Protein AF-A0A7S3BW53-F1 (afdb_monomer)

pLDDT: mean 80.02, std 16.68, range [33.75, 97.25]

Radius of gyration: 26.41 Å; Cα contacts (8 Å, |Δi|>4): 224; chains: 1; bounding box: 63×54×63 Å

InterPro domains:
  IPR003094 Fructose-2,6-bisphosphatase [PR00991] (46-60)
  IPR003094 Fructose-2,6-bisphosphatase [PR00991] (74-88)
  IPR003094 Fructose-2,6-bisphosphatase [PR00991] (99-113)
  IPR003094 Fructose-2,6-bisphosphatase [PR00991] (156-177)
  IPR003094 Fructose-2,6-bisphosphatase [PR00991] (178-200)
  IPR003094 Fructose-2,6-bisphosphatase [PTHR10606] (5-225)
  IPR013079 6-phosphofructo-2-kinase [PF01591] (4-168)
  IPR027417 P-loop containing nucleoside triphosphate hydrolase [G3DSA:3.40.50.300] (1-173)
  IPR027417 P-loop containing nucleoside triphosphate hydrolase [SSF52540] (7-173)
  IPR029033 Histidine phosphatase superfamily [G3DSA:3.40.50.1240] (174-249)
  IPR029033 Histidine phosphatase superfamily [SSF53254] (177-248)

Structure (mmCIF, N/CA/C/O backbone):
data_AF-A0A7S3BW53-F1
#
_entry.id   AF-A0A7S3BW53-F1
#
loop_
_atom_site.group_PDB
_atom_site.id
_atom_site.type_symbol
_atom_site.label_atom_id
_atom_site.label_alt_id
_atom_site.label_comp_id
_atom_site.label_asym_id
_atom_site.label_entity_id
_atom_site.label_seq_id
_atom_site.pdbx_PDB_ins_code
_atom_site.Cartn_x
_atom_site.Cartn_y
_atom_site.Cartn_z
_atom_site.occupancy
_atom_site.B_iso_or_equiv
_atom_site.auth_seq_id
_atom_site.auth_comp_id
_atom_site.auth_asym_id
_atom_site.auth_atom_id
_atom_site.pdbx_PDB_model_num
ATOM 1 N N . MET A 1 1 ? -16.467 -12.948 2.145 1.00 51.25 1 MET A N 1
ATOM 2 C CA . MET A 1 1 ? -17.868 -12.466 2.125 1.00 51.25 1 MET A CA 1
ATOM 3 C C . MET A 1 1 ? -18.190 -11.857 0.756 1.00 51.25 1 MET A C 1
ATOM 5 O O . MET A 1 1 ? -18.546 -10.690 0.679 1.00 51.25 1 MET A O 1
ATOM 9 N N . ALA A 1 2 ? -18.025 -12.617 -0.332 1.00 45.09 2 ALA A N 1
ATOM 10 C CA . ALA A 1 2 ? -18.350 -12.114 -1.668 1.00 45.09 2 ALA A CA 1
ATOM 11 C C . ALA A 1 2 ? -19.875 -12.134 -1.873 1.00 45.09 2 ALA A C 1
ATOM 13 O O . ALA A 1 2 ? -20.521 -13.121 -1.518 1.00 45.09 2 ALA A O 1
ATOM 14 N N . GLY A 1 3 ? -20.438 -11.055 -2.426 1.00 53.78 3 GLY A N 1
ATOM 15 C CA . GLY A 1 3 ? -21.838 -11.004 -2.871 1.00 53.78 3 GLY A CA 1
ATOM 16 C C . GLY A 1 3 ? -22.909 -10.689 -1.815 1.00 53.78 3 GLY A C 1
ATOM 17 O O . GLY A 1 3 ? -24.083 -10.921 -2.082 1.00 53.78 3 GLY A O 1
ATOM 18 N N . THR A 1 4 ? -22.556 -10.172 -0.633 1.00 62.34 4 THR A N 1
ATOM 19 C CA . THR A 1 4 ? -23.540 -9.729 0.381 1.00 62.34 4 THR A CA 1
ATOM 20 C C . THR A 1 4 ? -24.004 -8.284 0.155 1.00 62.34 4 THR A C 1
ATOM 22 O O . THR A 1 4 ? -23.159 -7.406 -0.009 1.00 62.34 4 THR A O 1
ATOM 25 N N . ASP A 1 5 ? -25.315 -8.027 0.226 1.00 62.97 5 ASP A N 1
ATOM 26 C CA . ASP A 1 5 ? -25.920 -6.701 -0.009 1.00 62.97 5 ASP A CA 1
ATOM 27 C C . ASP A 1 5 ? -25.570 -5.645 1.063 1.00 62.97 5 ASP A C 1
ATOM 29 O O . ASP A 1 5 ? -25.250 -5.969 2.213 1.00 62.97 5 ASP A O 1
ATOM 33 N N . ALA A 1 6 ? -25.707 -4.354 0.720 1.00 62.66 6 ALA A N 1
ATOM 34 C CA . ALA A 1 6 ? -25.405 -3.207 1.592 1.00 62.66 6 ALA A CA 1
ATOM 35 C C . ALA A 1 6 ? -26.093 -3.246 2.977 1.00 62.66 6 ALA A C 1
ATOM 37 O O . ALA A 1 6 ? -25.563 -2.722 3.961 1.00 62.66 6 ALA A O 1
ATOM 38 N N . SER A 1 7 ? -27.246 -3.913 3.089 1.00 65.44 7 SER A N 1
ATOM 39 C CA . SER A 1 7 ? -28.002 -4.085 4.338 1.00 65.44 7 SER A CA 1
ATOM 40 C C . SER A 1 7 ? -27.240 -4.880 5.409 1.00 65.44 7 SER A C 1
ATOM 42 O O . SER A 1 7 ? -27.437 -4.647 6.605 1.00 65.44 7 SER A O 1
ATOM 44 N N . PHE A 1 8 ? -26.315 -5.759 5.006 1.00 66.56 8 PHE A N 1
ATOM 45 C CA . PHE A 1 8 ? -25.398 -6.459 5.910 1.00 66.56 8 PHE A CA 1
ATOM 46 C C . PHE A 1 8 ? -24.378 -5.506 6.553 1.00 66.56 8 PHE A C 1
ATOM 48 O O . PHE A 1 8 ? -23.943 -5.713 7.687 1.00 66.56 8 PHE A O 1
ATOM 55 N N . PHE A 1 9 ? -24.010 -4.429 5.853 1.00 66.56 9 PHE A N 1
ATOM 56 C CA . PHE A 1 9 ? -23.013 -3.472 6.328 1.00 66.56 9 PHE A CA 1
ATOM 57 C C . PHE A 1 9 ? -23.602 -2.346 7.180 1.00 66.56 9 PHE A C 1
ATOM 59 O O . PHE A 1 9 ? -22.842 -1.682 7.891 1.00 66.56 9 PHE A O 1
ATOM 66 N N . SER A 1 10 ? -24.929 -2.187 7.170 1.00 69.00 10 SER A N 1
ATOM 67 C CA . SER A 1 10 ? -25.652 -1.171 7.935 1.00 69.00 10 SER A CA 1
ATOM 68 C C . SER A 1 10 ? -25.301 -1.201 9.424 1.00 69.00 10 SER A C 1
ATOM 70 O O . SER A 1 10 ? -25.329 -2.250 10.071 1.00 69.00 10 SER A O 1
ATOM 72 N 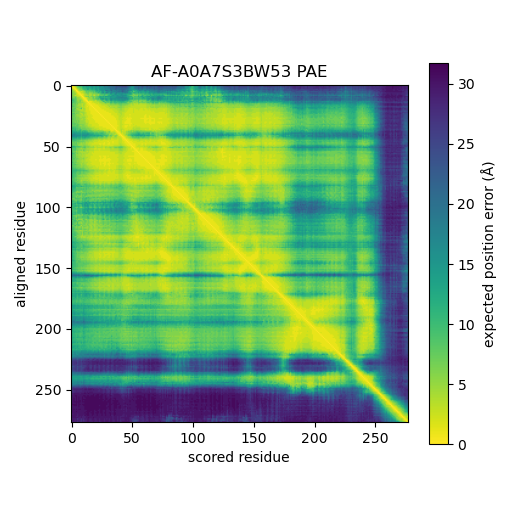N . ALA A 1 11 ? -25.037 -0.023 9.993 1.00 63.78 11 ALA A N 1
ATOM 73 C CA . ALA A 1 11 ? -24.776 0.142 11.423 1.00 63.78 11 ALA A CA 1
ATOM 74 C C . ALA A 1 11 ? -25.981 -0.228 12.307 1.00 63.78 11 ALA A C 1
ATOM 76 O O . ALA A 1 11 ? -25.805 -0.519 13.483 1.00 63.78 11 ALA A O 1
ATOM 77 N N . LYS A 1 12 ? -27.196 -0.250 11.740 1.00 73.50 12 LYS A N 1
ATOM 78 C CA . LYS A 1 12 ? -28.441 -0.593 12.449 1.00 73.50 12 LYS A CA 1
ATOM 79 C C . LYS A 1 12 ? -28.669 -2.103 12.578 1.00 73.50 12 LYS A C 1
ATOM 81 O O . LYS A 1 12 ? -29.597 -2.524 13.262 1.00 73.50 12 LYS A O 1
ATOM 86 N N . ASN A 1 13 ? -27.852 -2.921 11.913 1.00 78.69 13 ASN A N 1
ATOM 87 C CA . ASN A 1 13 ? -27.918 -4.374 12.005 1.00 78.69 13 ASN A CA 1
ATOM 88 C C . ASN A 1 13 ? -26.955 -4.872 13.093 1.00 78.69 13 ASN A C 1
ATOM 90 O O . ASN A 1 13 ? -25.822 -5.265 12.806 1.00 78.69 13 ASN A O 1
ATOM 94 N N . GLU A 1 14 ? -27.410 -4.852 14.347 1.00 81.19 14 GLU A N 1
ATOM 95 C CA . GLU A 1 14 ? -26.599 -5.243 15.511 1.00 81.19 14 GLU A CA 1
ATOM 96 C C . GLU A 1 14 ? -26.069 -6.680 15.409 1.00 81.19 14 GLU A C 1
ATOM 98 O O . GLU A 1 14 ? -24.906 -6.937 15.719 1.00 81.19 14 GLU A O 1
ATOM 103 N N . SER A 1 15 ? -26.869 -7.615 14.881 1.00 84.00 15 SER A N 1
ATOM 104 C CA . SER A 1 15 ? -26.419 -8.997 14.669 1.00 84.00 15 SER A CA 1
ATOM 105 C C . SER A 1 15 ? -25.281 -9.100 13.650 1.00 84.00 15 SER A C 1
ATOM 107 O O . SER A 1 15 ? -24.286 -9.779 13.902 1.00 84.00 15 SER A O 1
ATOM 109 N N . ALA A 1 16 ? -25.376 -8.388 12.521 1.00 81.06 16 ALA A N 1
ATOM 110 C CA . ALA A 1 16 ? -24.318 -8.381 11.514 1.00 81.06 16 ALA A CA 1
ATOM 111 C C . ALA A 1 16 ? -23.078 -7.620 12.000 1.00 81.06 16 ALA A C 1
ATOM 113 O O . ALA A 1 16 ? -21.953 -7.992 11.670 1.00 81.06 16 ALA A O 1
ATOM 114 N N . LYS A 1 17 ? -23.248 -6.567 12.808 1.00 81.06 17 LYS A N 1
ATOM 115 C CA . LYS A 1 17 ? -22.139 -5.862 13.462 1.00 81.06 17 LYS A CA 1
ATOM 116 C C . LYS A 1 17 ? -21.383 -6.791 14.415 1.00 81.06 17 LYS A C 1
ATOM 118 O O . LYS A 1 17 ? -20.165 -6.892 14.296 1.00 81.06 17 LYS A O 1
ATOM 123 N N . ALA A 1 18 ? -22.093 -7.510 15.287 1.00 86.31 18 ALA A N 1
ATOM 124 C CA . ALA A 1 18 ? -21.498 -8.474 16.211 1.00 86.31 18 ALA A CA 1
ATOM 125 C C . ALA A 1 18 ? -20.781 -9.618 15.475 1.00 86.31 18 ALA A C 1
ATOM 127 O O . ALA A 1 18 ? -19.668 -9.985 15.839 1.00 86.31 18 ALA A O 1
ATOM 128 N N . MET A 1 19 ? -21.365 -10.131 14.389 1.00 87.56 19 MET A N 1
ATOM 129 C CA . MET A 1 19 ? -20.729 -11.161 13.563 1.00 87.56 19 MET A CA 1
ATOM 130 C C . MET A 1 19 ? -19.448 -10.654 12.880 1.00 87.56 19 MET A C 1
ATOM 132 O O . MET A 1 19 ? -18.416 -11.316 12.939 1.00 87.56 19 MET A O 1
ATOM 136 N N . ARG A 1 20 ? -19.477 -9.460 12.268 1.00 84.94 20 ARG A N 1
ATOM 137 C CA . ARG A 1 20 ? -18.286 -8.833 11.658 1.00 84.94 20 ARG A CA 1
ATOM 138 C C . ARG A 1 20 ? -17.194 -8.528 12.682 1.00 84.94 20 ARG A C 1
ATOM 140 O O . ARG A 1 20 ? -16.021 -8.468 12.332 1.00 84.94 20 ARG A O 1
ATOM 147 N N . GLU A 1 21 ? -17.578 -8.258 13.923 1.00 89.19 21 GLU A N 1
ATOM 148 C CA . GLU A 1 21 ? -16.655 -8.087 15.040 1.00 89.19 21 GLU A CA 1
ATOM 149 C C . GLU A 1 21 ? -15.971 -9.395 15.418 1.00 89.19 21 GLU A C 1
ATOM 151 O O . GLU A 1 21 ? -14.746 -9.423 15.455 1.00 89.19 21 GLU A O 1
ATOM 156 N N . ALA A 1 22 ? -16.742 -10.463 15.632 1.00 91.00 22 ALA A N 1
ATOM 157 C CA . ALA A 1 22 ? -16.202 -11.773 15.981 1.00 91.00 22 ALA A CA 1
ATOM 158 C C . ALA A 1 22 ? -15.201 -12.262 14.926 1.00 91.00 22 ALA A C 1
ATOM 160 O O . ALA A 1 22 ? -14.049 -12.521 15.254 1.00 91.00 22 ALA A O 1
ATOM 161 N N . ILE A 1 23 ? -15.600 -12.242 13.649 1.00 92.50 23 ILE A N 1
ATOM 162 C CA . ILE A 1 23 ? -14.749 -12.682 12.533 1.00 92.50 23 ILE A CA 1
ATOM 163 C C . ILE A 1 23 ? -13.452 -11.872 12.466 1.00 92.50 23 ILE A C 1
ATOM 165 O O . ILE A 1 23 ? -12.378 -12.424 12.269 1.00 92.50 23 ILE A O 1
ATOM 169 N N . ALA A 1 24 ? -13.528 -10.552 12.642 1.00 93.06 24 ALA A N 1
ATOM 170 C CA . ALA A 1 24 ? -12.336 -9.717 12.588 1.00 93.06 24 ALA A CA 1
ATOM 171 C C . ALA A 1 24 ? -11.363 -10.013 13.739 1.00 93.06 24 ALA A C 1
ATOM 173 O O . ALA A 1 24 ? -10.157 -10.033 13.516 1.00 93.06 24 ALA A O 1
ATOM 174 N N . MET A 1 25 ? -11.870 -10.246 14.952 1.00 94.94 25 MET A N 1
ATOM 175 C CA . MET A 1 25 ? -11.018 -10.576 16.097 1.00 94.94 25 MET A CA 1
ATOM 176 C C . MET A 1 25 ? -10.437 -11.992 15.995 1.00 94.94 25 MET A C 1
ATOM 178 O O . MET A 1 25 ? -9.273 -12.173 16.332 1.00 94.94 25 MET A O 1
ATOM 182 N N . GLU A 1 26 ? -11.186 -12.956 15.452 1.00 95.81 26 GLU A N 1
ATOM 183 C CA . GLU A 1 26 ? -10.674 -14.297 15.131 1.00 95.81 26 GLU A CA 1
ATOM 184 C C . GLU A 1 26 ? -9.550 -14.230 14.084 1.00 95.81 26 GLU A C 1
ATOM 186 O O . GLU A 1 26 ? -8.477 -14.792 14.290 1.00 95.81 26 GLU A O 1
ATOM 191 N N . CYS A 1 27 ? -9.727 -13.459 13.005 1.00 96.56 27 CYS A N 1
ATOM 192 C CA . CYS A 1 27 ? -8.664 -13.245 12.018 1.00 96.56 27 CYS A CA 1
ATOM 193 C C . CYS A 1 27 ? -7.430 -12.549 12.619 1.00 96.56 27 CYS A C 1
ATOM 195 O O . CYS A 1 27 ? -6.301 -12.848 12.229 1.00 96.56 27 CYS A O 1
ATOM 197 N N . LEU A 1 28 ? -7.623 -11.616 13.560 1.00 97.00 28 LEU A N 1
ATOM 198 C CA . LEU A 1 28 ? -6.510 -10.995 14.277 1.00 97.00 28 LEU A CA 1
ATOM 199 C C . LEU A 1 28 ? -5.760 -12.027 15.132 1.00 97.00 28 LEU A C 1
ATOM 201 O O . LEU A 1 28 ? -4.532 -12.012 15.148 1.00 97.00 28 LEU A O 1
ATOM 205 N N . ASP A 1 29 ? -6.474 -12.924 15.813 1.00 97.00 29 ASP A N 1
ATOM 206 C CA . ASP A 1 29 ? -5.872 -14.001 16.604 1.00 97.00 29 ASP A CA 1
ATOM 207 C C . ASP A 1 29 ? -5.034 -14.950 15.745 1.00 97.00 29 ASP A C 1
ATOM 209 O O . ASP A 1 29 ? -3.898 -15.263 16.107 1.00 97.00 29 ASP A O 1
ATOM 213 N N . GLU A 1 30 ? -5.549 -15.352 14.583 1.00 97.12 30 GLU A N 1
ATOM 214 C CA . GLU A 1 30 ? -4.804 -16.171 13.623 1.00 97.12 30 GLU A CA 1
ATOM 215 C C . GLU A 1 30 ? -3.537 -15.462 13.130 1.00 97.12 30 GLU A C 1
ATOM 217 O O . GLU A 1 30 ? -2.463 -16.069 13.081 1.00 97.12 30 GLU A O 1
ATOM 222 N N . LEU A 1 31 ? -3.632 -14.166 12.815 1.00 97.25 31 LEU A N 1
ATOM 223 C CA . LEU A 1 31 ? -2.491 -13.369 12.369 1.00 97.25 31 LEU A CA 1
ATOM 224 C C . LEU A 1 31 ? -1.410 -13.261 13.451 1.00 97.25 31 LEU A C 1
ATOM 226 O O . LEU A 1 31 ? -0.224 -13.418 13.157 1.00 97.25 31 LEU A O 1
ATOM 230 N N . LEU A 1 32 ? -1.807 -13.000 14.698 1.00 95.88 32 LEU A N 1
ATOM 231 C CA . LEU A 1 32 ? -0.884 -12.909 15.830 1.00 95.88 32 LEU A CA 1
ATOM 232 C C . LEU A 1 32 ? -0.224 -14.265 16.113 1.00 95.88 32 LEU A C 1
ATOM 234 O O . LEU A 1 32 ? 0.994 -14.328 16.273 1.00 95.88 32 LEU A O 1
ATOM 238 N N . GLY A 1 33 ? -0.991 -15.359 16.072 1.00 94.81 33 GLY A N 1
ATOM 239 C CA . GLY A 1 33 ? -0.450 -16.714 16.190 1.00 94.81 33 GLY A CA 1
ATOM 240 C C . GLY A 1 33 ? 0.559 -17.040 15.085 1.00 94.81 33 GLY A C 1
ATOM 241 O O . GLY A 1 33 ? 1.638 -17.567 15.357 1.00 94.81 33 GLY A O 1
ATOM 242 N N . TRP A 1 34 ? 0.264 -16.660 13.838 1.00 95.56 34 TRP A N 1
ATOM 243 C CA . TRP A 1 34 ? 1.202 -16.812 12.725 1.00 95.56 34 TRP A CA 1
ATOM 244 C C . TRP A 1 34 ? 2.488 -16.002 12.933 1.00 95.56 34 TRP A C 1
ATOM 246 O O . TRP A 1 34 ? 3.579 -16.523 12.686 1.00 95.56 34 TRP A O 1
ATOM 256 N N . LEU A 1 35 ? 2.385 -14.760 13.423 1.00 94.19 35 LEU A N 1
ATOM 257 C CA . LEU A 1 35 ? 3.547 -13.921 13.729 1.00 94.19 35 LEU A CA 1
ATOM 258 C C . LEU A 1 35 ? 4.445 -14.567 14.787 1.00 94.19 35 LEU A C 1
ATOM 260 O O . LEU A 1 35 ? 5.661 -14.602 14.597 1.00 94.19 35 LEU A O 1
ATOM 264 N N . GLN A 1 36 ? 3.868 -15.113 15.858 1.00 89.69 36 GLN A N 1
ATOM 265 C CA . GLN A 1 36 ? 4.631 -15.805 16.900 1.00 89.69 36 GLN A CA 1
ATOM 266 C C . GLN A 1 36 ? 5.391 -17.017 16.352 1.00 89.69 36 GLN A C 1
ATOM 268 O O . GLN A 1 36 ? 6.563 -17.201 16.666 1.00 89.69 36 GLN A O 1
ATOM 273 N N . LEU A 1 37 ? 4.740 -17.831 15.515 1.00 90.62 37 LEU A N 1
ATOM 274 C CA . LEU A 1 37 ? 5.339 -19.049 14.960 1.00 90.62 37 LEU A CA 1
ATOM 275 C C . LEU A 1 37 ? 6.387 -18.770 13.876 1.00 90.62 37 LEU A C 1
ATOM 277 O O . LEU A 1 37 ? 7.300 -19.570 13.682 1.00 90.62 37 LEU A O 1
ATOM 281 N N . THR A 1 38 ? 6.237 -17.665 13.145 1.00 89.62 38 THR A N 1
ATOM 282 C CA . THR A 1 38 ? 7.057 -17.361 11.961 1.00 89.62 38 THR A CA 1
ATOM 283 C C . THR A 1 38 ? 8.231 -16.437 12.274 1.00 89.62 38 THR A C 1
ATOM 285 O O . THR A 1 38 ? 9.206 -16.399 11.522 1.00 89.62 38 THR A O 1
ATOM 288 N N . THR A 1 39 ? 8.167 -15.674 13.367 1.00 86.50 39 THR A N 1
ATOM 289 C CA . THR A 1 39 ? 9.265 -14.783 13.751 1.00 86.50 39 THR A CA 1
ATOM 290 C C . THR A 1 39 ? 10.461 -15.610 14.215 1.00 86.50 39 THR A C 1
ATOM 292 O O . THR A 1 39 ? 10.431 -16.232 15.271 1.00 86.50 39 THR A O 1
ATOM 295 N N . VAL A 1 40 ? 11.522 -15.610 13.410 1.00 84.56 40 VAL A N 1
ATOM 296 C CA . VAL A 1 40 ? 12.802 -16.257 13.729 1.00 84.56 40 VAL A CA 1
ATOM 297 C C . VAL A 1 40 ? 13.759 -15.283 14.414 1.00 84.56 40 VAL A C 1
ATOM 299 O O . VAL A 1 40 ? 13.647 -14.068 14.236 1.00 84.56 40 VAL A O 1
ATOM 302 N N . ASP A 1 41 ? 14.741 -15.810 15.145 1.00 80.00 41 ASP A N 1
ATOM 303 C CA . ASP A 1 41 ? 15.786 -15.006 15.784 1.00 80.00 41 ASP A CA 1
ATOM 304 C C . ASP A 1 41 ? 16.519 -14.120 14.764 1.00 80.00 41 ASP A C 1
ATOM 306 O O . ASP A 1 41 ? 17.039 -14.591 13.751 1.00 80.00 41 ASP A O 1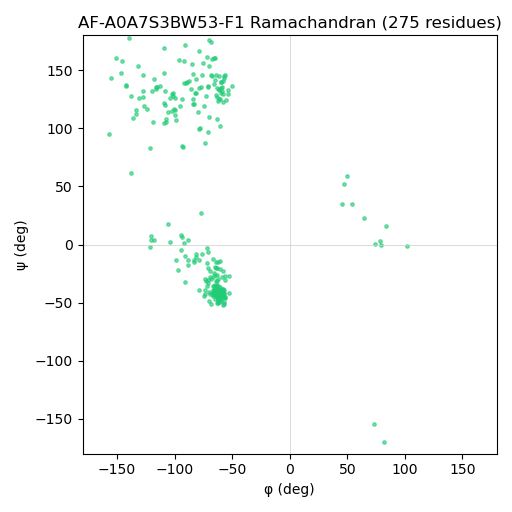
ATOM 310 N N . GLY A 1 42 ? 16.542 -12.809 15.023 1.00 74.06 42 GLY A N 1
ATOM 311 C CA . GLY A 1 42 ? 17.126 -11.811 14.118 1.00 74.06 42 GLY A CA 1
ATOM 312 C C . GLY A 1 42 ? 16.300 -11.513 12.857 1.00 74.06 42 GLY A C 1
ATOM 313 O O . GLY A 1 42 ? 16.719 -10.689 12.043 1.00 74.06 42 GLY A O 1
ATOM 314 N N . GLY A 1 43 ? 15.139 -12.151 12.690 1.00 78.75 43 GLY A N 1
ATOM 315 C CA . GLY A 1 43 ? 14.183 -11.888 11.618 1.00 78.75 43 GLY A CA 1
ATOM 316 C C . GLY A 1 43 ? 13.135 -10.833 11.984 1.00 78.75 43 GLY A C 1
ATOM 317 O O . GLY A 1 43 ? 13.018 -10.390 13.124 1.00 78.75 43 GLY A O 1
ATOM 318 N N . CYS A 1 44 ? 12.340 -10.434 10.992 1.00 82.38 44 CYS A N 1
ATOM 319 C CA . CYS A 1 44 ? 11.176 -9.572 11.177 1.00 82.38 44 CYS A CA 1
ATOM 320 C C . CYS A 1 44 ? 10.019 -10.128 10.343 1.00 82.38 44 CYS A C 1
ATOM 322 O O . CYS A 1 44 ? 10.060 -10.068 9.113 1.00 82.38 44 CYS A O 1
ATOM 324 N N . ALA A 1 45 ? 9.007 -10.692 11.006 1.00 89.06 45 ALA A N 1
ATOM 325 C CA . ALA A 1 45 ? 7.748 -11.046 10.364 1.00 89.06 45 ALA A CA 1
ATOM 326 C C . ALA A 1 45 ? 6.805 -9.834 10.386 1.00 89.06 45 ALA A C 1
ATOM 328 O O . ALA A 1 45 ? 6.751 -9.091 11.366 1.00 89.06 45 ALA A O 1
ATOM 329 N N . CYS A 1 46 ? 6.062 -9.633 9.299 1.00 90.12 46 CYS A N 1
ATOM 330 C CA . CYS A 1 46 ? 5.075 -8.566 9.174 1.00 90.12 46 CYS A CA 1
ATOM 331 C C . CYS A 1 46 ? 3.746 -9.174 8.731 1.00 90.12 46 CYS A C 1
ATOM 333 O O . CYS A 1 46 ? 3.699 -9.911 7.747 1.00 90.12 46 CYS A O 1
ATOM 335 N N . GLY A 1 47 ? 2.686 -8.873 9.476 1.00 93.00 47 GLY A N 1
ATOM 336 C CA . GLY A 1 47 ? 1.331 -9.333 9.213 1.00 93.00 47 GLY A CA 1
ATOM 337 C C . GLY A 1 47 ? 0.440 -8.160 8.825 1.00 93.00 47 GLY A C 1
ATOM 338 O O . GLY A 1 47 ? 0.507 -7.107 9.457 1.00 93.00 47 GLY A O 1
ATOM 339 N N . ILE A 1 48 ? -0.397 -8.332 7.801 1.00 94.69 48 ILE A N 1
ATOM 340 C CA . ILE A 1 48 ? -1.343 -7.302 7.356 1.00 94.69 48 ILE A CA 1
ATOM 341 C C . ILE A 1 48 ? -2.746 -7.713 7.787 1.00 94.69 48 ILE A C 1
ATOM 343 O O . ILE A 1 48 ? -3.296 -8.694 7.293 1.00 94.69 48 ILE A O 1
ATOM 347 N N . PHE A 1 49 ? -3.324 -6.935 8.699 1.00 95.75 49 PHE A N 1
ATOM 348 C CA . PHE A 1 49 ? -4.711 -7.080 9.120 1.00 95.75 49 PHE A CA 1
ATOM 349 C C . PHE A 1 49 ? -5.608 -6.147 8.295 1.00 95.75 49 PHE A C 1
ATOM 351 O O . PHE A 1 49 ? -5.880 -5.014 8.697 1.00 95.75 49 PHE A O 1
ATOM 358 N N . ASP A 1 50 ? -6.019 -6.609 7.110 1.00 92.81 50 ASP A N 1
ATOM 359 C CA . ASP A 1 50 ? -6.861 -5.836 6.188 1.00 92.81 50 ASP A CA 1
ATOM 360 C C . ASP A 1 50 ? -8.336 -5.868 6.620 1.00 92.81 50 ASP A C 1
ATOM 362 O O . ASP A 1 50 ? -9.071 -6.831 6.392 1.00 92.81 50 ASP A O 1
ATOM 366 N N . ALA A 1 51 ? -8.761 -4.800 7.290 1.00 88.19 51 ALA A N 1
ATOM 367 C CA . ALA A 1 51 ? -10.139 -4.555 7.688 1.00 88.19 51 ALA A CA 1
ATOM 368 C C . ALA A 1 51 ? -10.396 -3.046 7.755 1.00 88.19 51 ALA A C 1
ATOM 370 O O . ALA A 1 51 ? -9.471 -2.250 7.902 1.00 88.19 51 ALA A O 1
ATOM 371 N N . THR A 1 52 ? -11.668 -2.634 7.703 1.00 81.50 52 THR A N 1
ATOM 372 C CA . THR A 1 52 ? -12.010 -1.203 7.664 1.00 81.50 52 THR A CA 1
ATOM 373 C C . THR A 1 52 ? -11.553 -0.448 8.910 1.00 81.50 52 THR A C 1
ATOM 375 O O . THR A 1 52 ? -11.123 0.690 8.787 1.00 81.50 52 THR A O 1
ATOM 378 N N . ASN A 1 53 ? -11.637 -1.056 10.103 1.00 90.75 53 ASN A N 1
ATOM 379 C CA . ASN A 1 53 ? -11.143 -0.484 11.368 1.00 90.75 53 ASN A CA 1
ATOM 380 C C . ASN A 1 53 ? -11.527 1.002 11.583 1.00 90.75 53 ASN A C 1
ATOM 382 O O . ASN A 1 53 ? -10.775 1.793 12.153 1.00 90.75 53 ASN A O 1
ATOM 386 N N . THR A 1 54 ? -12.725 1.375 11.122 1.00 88.75 54 THR A N 1
ATOM 387 C CA . THR A 1 54 ? -13.174 2.767 10.981 1.00 88.75 54 THR A CA 1
ATOM 388 C C . THR A 1 5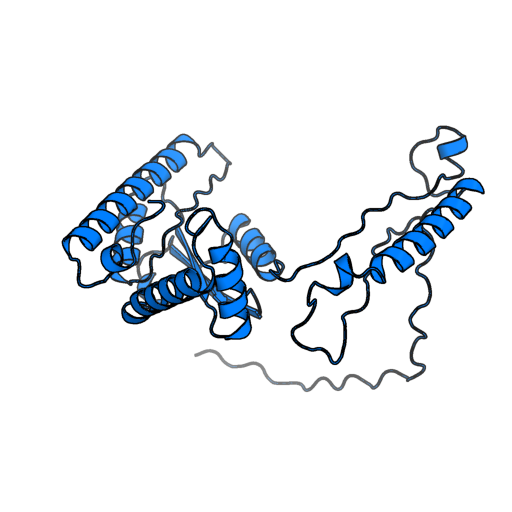4 ? -13.620 3.416 12.286 1.00 88.75 54 THR A C 1
ATOM 390 O O . THR A 1 54 ? -13.764 4.631 12.311 1.00 88.75 54 THR A O 1
ATOM 393 N N . THR A 1 55 ? -13.834 2.648 13.360 1.00 91.81 55 THR A N 1
ATOM 394 C CA . THR A 1 55 ? -14.264 3.171 14.667 1.00 91.81 55 THR A CA 1
ATOM 395 C C . THR A 1 55 ? -13.144 3.088 15.698 1.00 91.81 55 THR A C 1
ATOM 397 O O . THR A 1 55 ? -12.363 2.128 15.715 1.00 91.81 55 THR A O 1
ATOM 400 N N . LYS A 1 56 ? -13.112 4.050 16.622 1.00 94.81 56 LYS A N 1
ATOM 401 C CA . LYS A 1 56 ? -12.182 4.067 17.762 1.00 94.81 56 LYS A CA 1
ATOM 402 C C . LYS A 1 56 ? -12.351 2.829 18.628 1.00 94.81 56 LYS A C 1
ATOM 404 O O . LYS A 1 56 ? -11.379 2.247 19.097 1.00 94.81 56 LYS A O 1
ATOM 409 N N . GLU A 1 57 ? -13.594 2.382 18.808 1.00 93.56 57 GLU A N 1
ATOM 410 C CA . GLU A 1 57 ? -13.896 1.189 19.595 1.00 93.56 57 GLU A CA 1
ATOM 411 C C . GLU A 1 57 ? -13.229 -0.069 19.018 1.00 93.56 57 GLU A C 1
ATOM 413 O O . GLU A 1 57 ? -12.614 -0.827 19.771 1.00 93.56 57 GLU A O 1
ATOM 418 N N . ARG A 1 58 ? -13.310 -0.285 17.696 1.00 93.56 58 ARG A N 1
ATOM 419 C CA . ARG A 1 58 ? -12.660 -1.426 17.036 1.00 93.56 58 ARG A CA 1
ATOM 420 C C . ARG A 1 58 ? -11.147 -1.346 17.197 1.00 93.56 58 ARG A C 1
ATOM 422 O O . ARG A 1 58 ? -10.526 -2.332 17.582 1.00 93.56 58 ARG A O 1
ATOM 429 N N . ARG A 1 59 ? -10.557 -0.174 16.943 1.00 96.50 59 ARG A N 1
ATOM 430 C CA . ARG A 1 59 ? -9.105 0.026 17.051 1.00 96.50 59 ARG A CA 1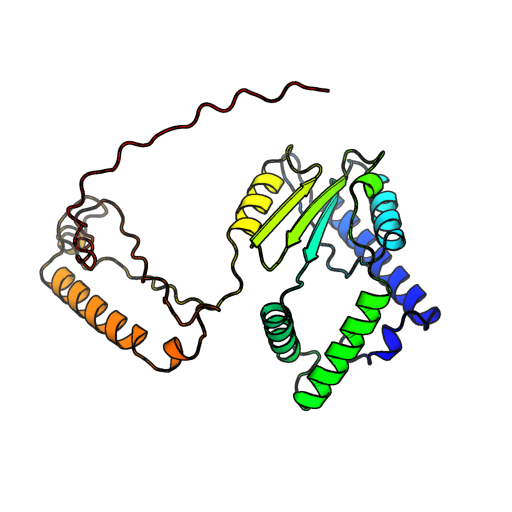
ATOM 431 C C . ARG A 1 59 ? -8.600 -0.179 18.475 1.00 96.50 59 ARG A C 1
ATOM 433 O O . ARG A 1 59 ? -7.607 -0.876 18.653 1.00 96.50 59 ARG A O 1
ATOM 440 N N . ARG A 1 60 ? -9.331 0.298 19.489 1.00 95.94 60 ARG A N 1
ATOM 441 C CA . ARG A 1 60 ? -9.038 0.023 20.904 1.00 95.94 60 ARG A CA 1
ATOM 442 C C . ARG A 1 60 ? -8.989 -1.480 21.191 1.00 95.94 60 ARG A C 1
ATOM 444 O O . ARG A 1 60 ? -8.049 -1.939 21.827 1.00 95.94 60 ARG A O 1
ATOM 451 N N . ARG A 1 61 ? -9.953 -2.265 20.694 1.00 96.00 61 ARG A N 1
ATOM 452 C CA . ARG A 1 61 ? -9.959 -3.732 20.877 1.00 96.00 61 ARG A CA 1
ATOM 453 C C . ARG A 1 61 ? -8.755 -4.403 20.213 1.00 96.00 61 ARG A C 1
ATOM 455 O O . ARG A 1 61 ? -8.166 -5.299 20.809 1.00 96.00 61 ARG A O 1
ATOM 462 N N . VAL A 1 62 ? -8.368 -3.951 19.017 1.00 97.19 62 VAL A N 1
ATOM 463 C CA . VAL A 1 62 ? -7.157 -4.426 18.323 1.00 97.19 62 VAL A CA 1
ATOM 464 C C . VAL A 1 62 ? -5.903 -4.108 19.145 1.00 97.19 62 VAL A C 1
ATOM 466 O O . VAL A 1 62 ? -5.094 -5.002 19.382 1.00 97.19 62 VAL A O 1
ATOM 469 N N . ILE A 1 63 ? -5.769 -2.870 19.635 1.00 96.88 63 ILE A N 1
ATOM 470 C CA . ILE A 1 63 ? -4.653 -2.432 20.490 1.00 96.88 63 ILE A CA 1
ATOM 471 C C . ILE A 1 63 ? -4.574 -3.287 21.758 1.00 96.88 63 ILE A C 1
ATOM 473 O O . ILE A 1 63 ? -3.526 -3.853 22.062 1.00 96.88 63 ILE A O 1
ATOM 477 N N . GLU A 1 64 ? -5.684 -3.426 22.483 1.00 95.75 64 GLU A N 1
ATOM 478 C CA . GLU A 1 64 ? -5.749 -4.198 23.726 1.00 95.75 64 GLU A CA 1
ATOM 479 C C . GLU A 1 64 ? -5.456 -5.678 23.516 1.00 95.75 64 GLU A C 1
ATOM 481 O O . GLU A 1 64 ? -4.873 -6.322 24.390 1.00 95.75 64 GLU A O 1
ATOM 486 N N . ARG A 1 65 ? -5.864 -6.233 22.372 1.00 96.19 65 ARG A N 1
ATOM 487 C CA . ARG A 1 65 ? -5.569 -7.618 22.032 1.00 96.19 65 ARG A CA 1
ATOM 488 C C . ARG A 1 65 ? -4.088 -7.801 21.721 1.00 96.19 65 ARG A C 1
ATOM 490 O O . ARG A 1 65 ? -3.481 -8.701 22.297 1.00 96.19 65 ARG A O 1
ATOM 497 N N . ALA A 1 66 ? -3.513 -6.950 20.872 1.00 96.19 66 ALA A N 1
ATOM 498 C CA . ALA A 1 66 ? -2.099 -6.998 20.503 1.00 96.19 66 ALA A CA 1
ATOM 499 C C . ALA A 1 66 ? -1.168 -6.723 21.699 1.00 96.19 66 ALA A C 1
ATOM 501 O O . ALA A 1 66 ? -0.094 -7.308 21.797 1.00 96.19 66 ALA A O 1
ATOM 502 N N . ALA A 1 67 ? -1.592 -5.897 22.660 1.00 95.25 67 ALA A N 1
ATOM 503 C CA . ALA A 1 67 ? -0.823 -5.600 23.871 1.00 95.25 67 ALA A CA 1
ATOM 504 C C . ALA A 1 67 ? -0.605 -6.816 24.794 1.00 95.25 67 ALA A C 1
ATOM 506 O O . ALA A 1 67 ? 0.241 -6.758 25.684 1.00 95.25 67 ALA A O 1
ATOM 507 N N . ARG A 1 68 ? -1.358 -7.910 24.606 1.00 95.44 68 ARG A N 1
ATOM 508 C CA . ARG A 1 68 ? -1.214 -9.156 25.385 1.00 95.44 68 ARG A CA 1
ATOM 509 C C . ARG A 1 68 ? -0.110 -10.070 24.854 1.00 95.44 68 ARG A C 1
ATOM 511 O O . ARG A 1 68 ? 0.280 -11.003 25.554 1.00 95.44 68 ARG A O 1
ATOM 518 N N . GLU A 1 69 ? 0.366 -9.814 23.639 1.00 94.44 69 GLU A N 1
ATOM 519 C CA . GLU A 1 69 ? 1.359 -10.641 22.961 1.00 94.44 69 GLU A CA 1
ATOM 520 C C . GLU A 1 69 ? 2.712 -10.617 23.680 1.00 94.44 69 GLU A C 1
ATOM 522 O O . GLU A 1 69 ? 3.184 -9.572 24.136 1.00 94.44 69 GLU A O 1
ATOM 527 N N . GLN A 1 70 ? 3.337 -11.791 23.770 1.00 90.75 70 GLN A N 1
ATOM 528 C CA . GLN A 1 70 ? 4.668 -11.994 24.337 1.00 90.75 70 GLN A CA 1
ATOM 529 C C . GLN A 1 70 ? 5.476 -12.889 23.383 1.00 90.75 70 GLN A C 1
ATOM 531 O O . GLN A 1 70 ? 5.104 -14.049 23.206 1.00 90.75 70 GLN A O 1
ATOM 536 N N . PRO A 1 71 ? 6.571 -12.386 22.780 1.00 88.69 71 PRO A N 1
ATOM 537 C CA . PRO A 1 71 ? 7.125 -11.034 22.928 1.00 88.69 71 PRO A CA 1
ATOM 538 C C . PRO A 1 71 ? 6.189 -9.930 22.382 1.00 88.69 71 PRO A C 1
ATOM 540 O O . PRO A 1 71 ? 5.305 -10.226 21.580 1.00 88.69 71 PRO A O 1
ATOM 543 N N . PRO A 1 72 ? 6.364 -8.658 22.803 1.00 89.81 72 PRO A N 1
ATOM 544 C CA . PRO A 1 72 ? 5.507 -7.565 22.352 1.00 89.81 72 PRO A CA 1
ATOM 545 C C . PRO A 1 72 ? 5.529 -7.397 20.831 1.00 89.81 72 PRO A C 1
ATOM 547 O O . PRO A 1 72 ? 6.595 -7.295 20.223 1.00 89.81 72 PRO A O 1
ATOM 550 N N . VAL A 1 73 ? 4.345 -7.292 20.229 1.00 91.56 73 VAL A N 1
ATOM 551 C CA . VAL A 1 73 ? 4.185 -6.994 18.801 1.00 91.56 73 VAL A CA 1
ATOM 552 C C . VAL A 1 73 ? 4.094 -5.483 18.601 1.00 91.56 73 VAL A C 1
ATOM 554 O O . VAL A 1 73 ? 3.429 -4.776 19.362 1.00 91.56 73 VAL A O 1
ATOM 557 N N . ARG A 1 74 ? 4.756 -4.972 17.557 1.00 91.56 74 ARG A N 1
ATOM 558 C CA . ARG A 1 74 ? 4.580 -3.584 17.120 1.00 91.56 74 ARG A CA 1
ATOM 559 C C . ARG A 1 74 ? 3.363 -3.485 16.207 1.00 91.56 74 ARG A C 1
ATOM 561 O O . ARG A 1 74 ? 3.332 -4.121 15.159 1.00 91.56 74 ARG A O 1
ATOM 568 N N . LEU A 1 75 ? 2.390 -2.668 16.596 1.00 94.19 75 LEU A N 1
ATOM 569 C CA . LEU A 1 75 ? 1.165 -2.430 15.840 1.00 94.19 75 LEU A CA 1
ATOM 570 C C . LEU A 1 75 ? 1.263 -1.086 15.115 1.00 94.19 75 LEU A C 1
ATOM 572 O O . LEU A 1 75 ? 1.583 -0.063 15.720 1.00 94.19 75 LEU A O 1
ATOM 576 N N . LEU A 1 76 ? 0.972 -1.086 13.817 1.00 94.31 76 LEU A N 1
ATOM 577 C CA . LEU A 1 76 ? 0.933 0.120 12.999 1.00 94.31 76 LEU A CA 1
ATOM 578 C C . LEU A 1 76 ? -0.412 0.203 12.281 1.00 94.31 76 LEU A C 1
ATOM 580 O O . LEU A 1 76 ? -0.728 -0.664 11.468 1.00 94.31 76 LEU A O 1
ATOM 584 N N . PHE A 1 77 ? -1.181 1.258 12.538 1.00 95.88 77 PHE A N 1
ATOM 585 C CA . PHE A 1 77 ? -2.367 1.549 11.738 1.00 95.88 77 PHE A CA 1
ATOM 586 C C . PHE A 1 77 ? -1.981 2.270 10.446 1.00 95.88 77 PHE A C 1
ATOM 588 O O . PHE A 1 77 ? -1.270 3.271 10.480 1.00 95.88 77 PHE A O 1
ATOM 595 N N . LEU A 1 78 ? -2.474 1.783 9.310 1.00 94.44 78 LEU A N 1
ATOM 596 C CA . LEU A 1 78 ? -2.356 2.455 8.018 1.00 94.44 78 LEU A CA 1
ATOM 597 C C . LEU A 1 78 ? -3.729 3.009 7.631 1.00 94.44 78 LEU A C 1
ATOM 599 O O . LEU A 1 78 ? -4.635 2.249 7.303 1.00 94.44 78 LEU A O 1
ATOM 603 N N . GLU A 1 79 ? -3.890 4.328 7.691 1.00 94.44 79 GLU A N 1
ATOM 604 C CA . GLU A 1 79 ? -5.134 5.018 7.342 1.00 94.44 79 GLU A CA 1
ATOM 605 C C . GLU A 1 79 ? -4.999 5.635 5.951 1.00 94.44 79 GLU A C 1
ATOM 607 O O . GLU A 1 79 ? -4.189 6.537 5.745 1.00 94.44 79 GLU A O 1
ATOM 612 N N . SER A 1 80 ? -5.778 5.161 4.979 1.00 91.56 80 SER A N 1
ATOM 613 C CA . SER A 1 80 ? -5.865 5.805 3.667 1.00 91.56 80 SER A CA 1
ATOM 614 C C . SER A 1 80 ? -7.065 6.744 3.647 1.00 91.56 80 SER A C 1
ATOM 616 O O . SER A 1 80 ? -8.199 6.311 3.836 1.00 91.56 80 SER A O 1
ATOM 618 N N . MET A 1 81 ? -6.803 8.031 3.436 1.00 90.38 81 MET A N 1
ATOM 619 C CA . MET A 1 81 ? -7.814 9.079 3.364 1.00 90.38 81 MET A CA 1
ATOM 620 C C . MET A 1 81 ? -7.826 9.669 1.957 1.00 90.38 81 MET A C 1
ATOM 622 O O . MET A 1 81 ? -6.770 9.961 1.396 1.00 90.38 81 MET A O 1
ATOM 626 N N . ALA A 1 82 ? -9.014 9.870 1.403 1.00 88.00 82 ALA A N 1
ATOM 627 C CA . ALA A 1 82 ? -9.211 10.571 0.144 1.00 88.00 82 ALA A CA 1
ATOM 628 C C . ALA A 1 82 ? -10.423 11.492 0.280 1.00 88.00 82 ALA A C 1
ATOM 630 O O . ALA A 1 82 ? -11.483 11.034 0.698 1.00 88.00 82 ALA A O 1
ATOM 631 N N . ASP A 1 83 ? -10.256 12.766 -0.056 1.00 85.12 83 ASP A N 1
ATOM 632 C CA . ASP A 1 83 ? -11.334 13.766 -0.086 1.00 85.12 83 ASP A CA 1
ATOM 633 C C . ASP A 1 83 ? -11.518 14.406 -1.474 1.00 85.12 83 ASP A C 1
ATOM 635 O O . ASP A 1 83 ? -12.431 15.204 -1.677 1.00 85.12 83 ASP A O 1
ATOM 639 N N . GLN A 1 84 ? -10.681 14.025 -2.444 1.00 83.50 84 GLN A N 1
ATOM 640 C CA . GLN A 1 84 ? -10.766 14.456 -3.839 1.00 83.50 84 GLN A CA 1
ATOM 641 C C . GLN A 1 84 ? -11.775 13.601 -4.610 1.00 83.50 84 GLN A C 1
ATOM 643 O O . GLN A 1 84 ? -11.599 12.385 -4.728 1.00 83.50 84 GLN A O 1
ATOM 648 N N . GLU A 1 85 ? -12.802 14.242 -5.170 1.00 82.81 85 GLU A N 1
ATOM 649 C CA . GLU A 1 85 ? -13.888 13.573 -5.897 1.00 82.81 85 GLU A CA 1
ATOM 650 C C . GLU A 1 85 ? -13.356 12.734 -7.067 1.00 82.81 85 GLU A C 1
ATOM 652 O O . GLU A 1 85 ? -13.754 11.581 -7.227 1.00 82.81 85 GLU A O 1
ATOM 657 N N . GLU A 1 86 ? -12.389 13.243 -7.841 1.00 81.19 8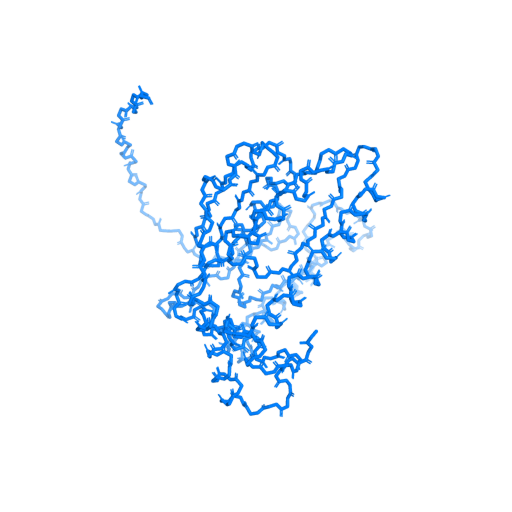6 GLU A N 1
ATOM 658 C CA . GLU A 1 86 ? -11.834 12.505 -8.981 1.00 81.19 86 GLU A CA 1
ATOM 659 C C . GLU A 1 86 ? -11.128 11.213 -8.541 1.00 81.19 86 GLU A C 1
ATOM 661 O O . GLU A 1 86 ? -11.234 10.172 -9.198 1.00 81.19 86 GLU A O 1
ATOM 666 N N . LEU A 1 87 ? -10.424 11.262 -7.405 1.00 80.31 87 LEU A N 1
ATOM 667 C CA . LEU A 1 87 ? -9.740 10.107 -6.829 1.00 80.31 87 LEU A CA 1
ATOM 668 C C . LEU A 1 87 ? -10.745 9.085 -6.284 1.00 80.31 87 LEU A C 1
ATOM 670 O O . LEU A 1 87 ? -10.563 7.880 -6.474 1.00 80.31 87 LEU A O 1
ATOM 674 N N . LEU A 1 88 ? -11.810 9.554 -5.630 1.00 83.56 88 LEU A N 1
ATOM 675 C CA . LEU A 1 88 ? -12.895 8.706 -5.145 1.00 83.56 88 LEU A CA 1
ATOM 676 C C . LEU A 1 88 ? -13.591 7.996 -6.309 1.00 83.56 88 LEU A C 1
ATOM 678 O O . LEU A 1 88 ? -13.688 6.769 -6.295 1.00 83.56 88 LEU A O 1
ATOM 682 N N . GLU A 1 89 ? -13.974 8.722 -7.361 1.00 81.94 89 GLU A N 1
ATOM 683 C CA . GLU A 1 89 ? -14.572 8.125 -8.556 1.00 81.94 89 GLU A CA 1
ATOM 684 C C . GLU A 1 89 ? -13.660 7.086 -9.215 1.00 81.94 89 GLU A C 1
ATOM 686 O O . GLU A 1 89 ? -14.122 6.007 -9.603 1.00 81.94 89 GLU A O 1
ATOM 691 N N . HIS A 1 90 ? -12.367 7.394 -9.357 1.00 81.19 90 HIS A N 1
ATOM 692 C CA . HIS A 1 90 ? -11.395 6.463 -9.921 1.00 81.19 90 HIS A CA 1
ATOM 693 C C . HIS A 1 90 ? -11.317 5.171 -9.095 1.00 81.19 90 HIS A C 1
ATOM 695 O O . HIS A 1 90 ? -11.410 4.068 -9.642 1.00 81.19 90 HIS A O 1
ATOM 701 N N . ASN A 1 91 ? -11.227 5.301 -7.769 1.00 82.69 91 ASN A N 1
ATOM 702 C CA . ASN A 1 91 ? -11.209 4.165 -6.853 1.00 82.69 91 ASN A CA 1
ATOM 703 C C . ASN A 1 91 ? -12.509 3.351 -6.920 1.00 82.69 91 ASN A C 1
ATOM 705 O O . ASN A 1 91 ? -12.457 2.120 -6.887 1.00 82.69 91 ASN A O 1
ATOM 709 N N . TYR A 1 92 ? -13.666 4.006 -7.059 1.00 84.06 92 TYR A N 1
ATOM 710 C CA . TYR A 1 92 ? -14.954 3.327 -7.207 1.00 84.06 92 TYR A CA 1
ATOM 711 C C . TYR A 1 92 ? -14.982 2.499 -8.486 1.00 84.06 92 TYR A C 1
ATOM 713 O O . TYR A 1 92 ? -15.248 1.301 -8.424 1.00 84.06 92 TYR A O 1
ATOM 721 N N . ARG A 1 93 ? -14.611 3.085 -9.630 1.00 79.50 93 ARG A N 1
ATOM 722 C CA . ARG A 1 93 ? -14.543 2.361 -10.910 1.00 79.50 93 ARG A CA 1
ATOM 723 C C . ARG A 1 93 ? -13.616 1.144 -10.828 1.00 79.50 93 ARG A C 1
ATOM 725 O O . ARG A 1 93 ? -13.993 0.074 -11.298 1.00 79.50 93 ARG A O 1
ATOM 732 N N . MET A 1 94 ? -12.457 1.271 -10.175 1.00 79.31 94 MET A N 1
ATOM 733 C CA . MET A 1 94 ? -11.568 0.126 -9.942 1.00 79.31 94 MET A CA 1
ATOM 734 C C . MET A 1 94 ? -12.216 -0.958 -9.070 1.00 79.31 94 MET A C 1
ATOM 736 O O . MET A 1 94 ? -12.091 -2.140 -9.377 1.00 79.31 94 MET A O 1
ATOM 740 N N . LYS A 1 95 ? -12.945 -0.589 -8.009 1.00 79.44 95 LYS A N 1
ATOM 741 C CA . LYS A 1 95 ? -13.657 -1.559 -7.158 1.00 79.44 95 LYS A CA 1
ATOM 742 C C . LYS A 1 95 ? -14.779 -2.285 -7.900 1.00 79.44 95 LYS A C 1
ATOM 744 O O . LYS A 1 95 ? -14.981 -3.469 -7.647 1.00 79.44 95 LYS A O 1
ATOM 749 N N . LEU A 1 96 ? -15.468 -1.621 -8.827 1.00 78.75 96 LEU A N 1
ATOM 750 C CA . LEU A 1 96 ? -16.520 -2.237 -9.644 1.00 78.75 96 LEU A CA 1
ATOM 751 C C . LEU A 1 96 ? -15.982 -3.257 -10.656 1.00 78.75 96 LEU A C 1
ATOM 753 O O . LEU A 1 96 ? -16.718 -4.147 -11.072 1.00 78.75 96 LEU A O 1
ATOM 757 N N . ALA A 1 97 ? -14.704 -3.164 -11.028 1.00 72.31 97 ALA A N 1
ATOM 758 C CA . ALA A 1 97 ? -14.048 -4.154 -11.880 1.00 72.31 97 ALA A CA 1
ATOM 759 C C . ALA A 1 97 ? -13.685 -5.459 -11.136 1.00 72.31 97 ALA A C 1
ATOM 761 O O . ALA A 1 97 ? -13.274 -6.430 -11.773 1.00 72.31 97 ALA A O 1
ATOM 762 N N . ASN A 1 98 ? -13.829 -5.498 -9.806 1.00 75.19 98 ASN A N 1
ATOM 763 C CA . ASN A 1 98 ? -13.532 -6.680 -8.998 1.00 75.19 98 ASN A CA 1
ATOM 764 C C . ASN A 1 98 ? -14.655 -7.730 -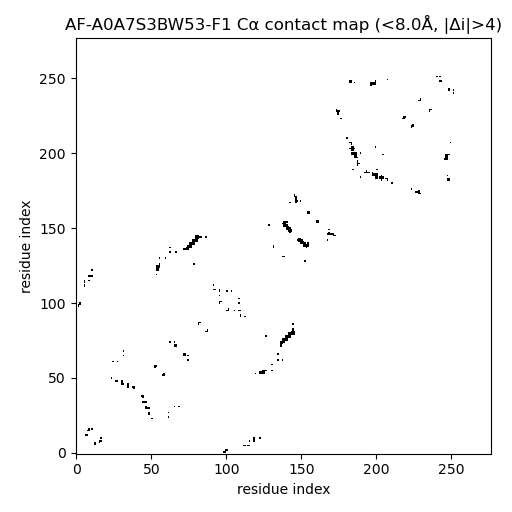9.055 1.00 75.19 98 ASN A C 1
ATOM 766 O O . ASN A 1 98 ? -15.793 -7.454 -9.435 1.00 75.19 98 ASN A O 1
ATOM 770 N N . GLU A 1 99 ? -14.346 -8.943 -8.583 1.00 70.62 99 GLU A N 1
ATOM 771 C CA . GLU A 1 99 ? -15.281 -10.080 -8.555 1.00 70.62 99 GLU A CA 1
ATOM 772 C C . GLU A 1 99 ? -16.593 -9.789 -7.796 1.00 70.62 99 GLU A C 1
ATOM 774 O O . GLU A 1 99 ? -17.622 -10.358 -8.149 1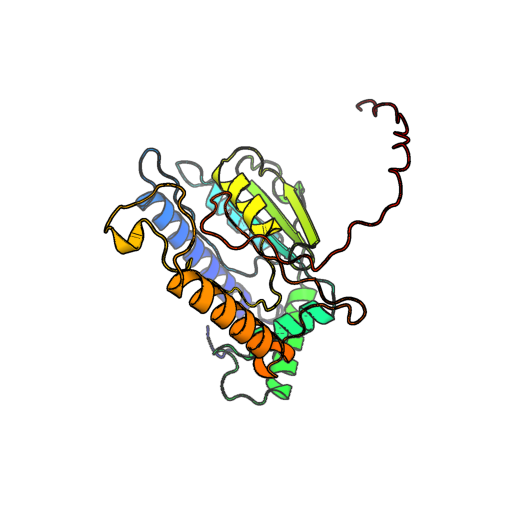.00 70.62 99 GLU A O 1
ATOM 779 N N . ASP A 1 100 ? -16.593 -8.867 -6.821 1.00 68.44 100 ASP A N 1
ATOM 780 C CA . ASP A 1 100 ? -17.786 -8.486 -6.040 1.00 68.44 100 ASP A CA 1
ATOM 781 C C . ASP A 1 100 ? -18.941 -7.943 -6.905 1.00 68.44 100 ASP A C 1
ATOM 783 O O . ASP A 1 100 ? -20.110 -8.091 -6.541 1.00 68.44 100 ASP A O 1
ATOM 787 N N . TYR A 1 101 ? -18.625 -7.338 -8.055 1.00 69.31 101 TYR A N 1
ATOM 788 C CA . TYR A 1 101 ? -19.594 -6.701 -8.954 1.00 69.31 101 TYR A CA 1
ATOM 789 C C . TYR A 1 101 ? -19.598 -7.308 -10.364 1.00 69.31 101 TYR A C 1
ATOM 791 O O . TYR A 1 101 ? -20.291 -6.824 -11.262 1.00 69.31 101 TYR A O 1
ATOM 799 N N . LYS A 1 102 ? -18.869 -8.408 -10.568 1.00 71.50 102 LYS A N 1
ATOM 800 C CA . LYS A 1 102 ? -18.745 -9.065 -11.869 1.00 71.50 102 LYS A CA 1
ATOM 801 C C . LYS A 1 102 ? -20.104 -9.542 -12.384 1.00 71.50 102 LYS A C 1
ATOM 803 O O . LYS A 1 102 ? -20.818 -10.285 -11.717 1.00 71.50 102 LYS A O 1
ATOM 808 N N . GLY A 1 103 ? -20.453 -9.115 -13.598 1.00 71.44 103 GLY A N 1
ATOM 809 C CA . GLY A 1 103 ? -21.724 -9.457 -14.245 1.00 71.44 103 GLY A CA 1
ATOM 810 C C . GLY A 1 103 ? -22.939 -8.662 -13.753 1.00 71.44 103 GLY A C 1
ATOM 811 O O . GLY A 1 103 ? -24.045 -8.929 -14.220 1.00 71.44 103 GLY A O 1
ATOM 812 N N . ARG A 1 104 ? -22.762 -7.691 -12.845 1.00 74.06 104 ARG A N 1
ATOM 813 C CA . ARG A 1 104 ? -23.806 -6.718 -12.491 1.00 74.06 104 ARG A CA 1
ATOM 814 C C . ARG A 1 104 ? -23.790 -5.540 -13.471 1.00 74.06 104 ARG A C 1
ATOM 816 O O . ARG A 1 104 ? -22.768 -5.247 -14.088 1.00 74.06 104 ARG A O 1
ATOM 823 N N . ASP A 1 105 ? -24.933 -4.871 -13.607 1.00 82.88 105 ASP A N 1
ATOM 824 C CA . ASP A 1 105 ? -25.021 -3.604 -14.336 1.00 82.88 105 ASP A CA 1
ATOM 825 C C . ASP A 1 105 ? -24.130 -2.545 -13.667 1.00 82.88 105 ASP A C 1
ATOM 827 O O . ASP A 1 105 ? -24.150 -2.401 -12.443 1.00 82.88 105 ASP A O 1
ATOM 831 N N . ALA A 1 106 ? -23.334 -1.830 -14.464 1.00 78.12 106 ALA A N 1
ATOM 832 C CA . ALA A 1 106 ? -22.309 -0.921 -13.954 1.00 78.12 106 ALA A CA 1
ATOM 833 C C . ALA A 1 106 ? -22.905 0.250 -13.156 1.00 78.12 106 ALA A C 1
ATOM 835 O O . ALA A 1 106 ? -22.334 0.649 -12.140 1.00 78.12 106 ALA A O 1
ATOM 836 N N . GLU A 1 107 ? -24.064 0.763 -13.576 1.00 81.56 107 GLU A N 1
ATOM 837 C CA . GLU A 1 107 ? -24.714 1.903 -12.931 1.00 81.56 107 GLU A CA 1
ATOM 838 C C . GLU A 1 107 ? -25.356 1.484 -11.604 1.00 81.56 107 GLU A C 1
ATOM 840 O O . GLU A 1 107 ? -25.160 2.129 -10.571 1.00 81.56 107 GLU A O 1
ATOM 845 N N . ALA A 1 108 ? -26.048 0.341 -11.595 1.00 81.75 108 ALA A N 1
ATOM 846 C CA . ALA A 1 108 ? -26.602 -0.236 -10.372 1.00 81.75 108 ALA A CA 1
ATOM 847 C C . ALA A 1 108 ? -25.506 -0.609 -9.357 1.00 81.75 108 ALA A C 1
ATOM 849 O O . ALA A 1 108 ? -25.663 -0.384 -8.155 1.00 81.75 108 ALA A O 1
ATOM 850 N N . ALA A 1 109 ? -24.383 -1.153 -9.832 1.00 80.69 109 ALA A N 1
ATOM 851 C CA . ALA A 1 109 ? -23.239 -1.507 -9.000 1.00 80.69 109 ALA A CA 1
ATOM 852 C C . ALA A 1 109 ? -22.574 -0.266 -8.380 1.00 80.69 109 ALA A C 1
ATOM 854 O O . ALA A 1 109 ? -22.259 -0.264 -7.189 1.00 80.69 109 ALA A O 1
ATOM 855 N N . LEU A 1 110 ? -22.422 0.815 -9.156 1.00 82.69 110 LEU A N 1
ATOM 856 C CA . LEU A 1 110 ? -21.911 2.091 -8.655 1.00 82.69 110 LEU A CA 1
ATOM 857 C C . LEU A 1 110 ? -22.835 2.700 -7.595 1.00 82.69 110 LEU A C 1
ATOM 859 O O . LEU A 1 110 ? -22.351 3.193 -6.575 1.00 82.69 110 LEU A O 1
ATOM 863 N N . ALA A 1 111 ? -24.153 2.656 -7.811 1.00 83.50 111 ALA A N 1
ATOM 864 C CA . ALA A 1 111 ? -25.135 3.159 -6.854 1.00 83.50 111 ALA A CA 1
ATOM 865 C C . ALA A 1 111 ? -25.105 2.384 -5.522 1.00 83.50 111 ALA A C 1
ATOM 867 O O . ALA A 1 111 ? -25.071 3.004 -4.458 1.00 83.50 111 ALA A O 1
ATOM 868 N N . ASP A 1 112 ? -25.050 1.047 -5.570 1.00 80.06 112 ASP A N 1
ATOM 869 C CA . ASP A 1 112 ? -24.897 0.196 -4.380 1.00 80.06 112 ASP A CA 1
ATOM 870 C C . ASP A 1 112 ? -23.590 0.498 -3.629 1.00 80.06 112 ASP A C 1
ATOM 872 O O . ASP A 1 112 ? -23.594 0.693 -2.410 1.00 80.06 112 ASP A O 1
ATOM 876 N N . PHE A 1 113 ? -22.475 0.623 -4.357 1.00 80.94 113 PHE A N 1
ATOM 877 C CA . PHE A 1 113 ? -21.181 0.933 -3.755 1.00 80.94 113 PHE A CA 1
ATOM 878 C C . PHE A 1 113 ? -21.174 2.313 -3.083 1.00 80.94 113 PHE A C 1
ATOM 880 O O . PHE A 1 113 ? -20.692 2.443 -1.958 1.00 80.94 113 PHE A O 1
ATOM 887 N N . ARG A 1 114 ? -21.755 3.337 -3.724 1.00 84.38 114 ARG A N 1
ATOM 888 C CA . ARG A 1 114 ? -21.896 4.684 -3.144 1.00 84.38 114 ARG A CA 1
ATOM 889 C C . ARG A 1 114 ? -22.717 4.668 -1.855 1.00 84.38 114 ARG A C 1
ATOM 891 O O . ARG A 1 114 ? -22.307 5.283 -0.873 1.00 84.38 114 ARG A O 1
ATOM 898 N N . GLU A 1 115 ? -23.830 3.934 -1.812 1.00 83.69 115 GLU A N 1
ATOM 899 C CA . GLU A 1 115 ? -24.603 3.811 -0.569 1.00 83.69 115 GLU A CA 1
ATOM 900 C C . GLU A 1 115 ? -23.797 3.086 0.515 1.00 83.69 115 GLU A C 1
ATOM 902 O O . GLU A 1 115 ? -23.802 3.507 1.671 1.00 83.69 115 GLU A O 1
ATOM 907 N N . ARG A 1 116 ? -23.037 2.044 0.156 1.00 79.69 116 ARG A N 1
ATOM 908 C CA . ARG A 1 116 ? -22.141 1.359 1.095 1.00 79.69 116 ARG A CA 1
ATOM 909 C C . ARG A 1 116 ? -21.078 2.302 1.666 1.00 79.69 116 ARG A C 1
ATOM 911 O O . ARG A 1 116 ? -20.843 2.261 2.874 1.00 79.69 116 ARG A O 1
ATOM 918 N N . VAL A 1 117 ? -20.469 3.157 0.843 1.00 82.94 117 VAL A N 1
ATOM 919 C CA . VAL A 1 117 ? -19.529 4.195 1.303 1.00 82.94 117 VAL A CA 1
ATOM 920 C C . VAL A 1 117 ? -20.217 5.138 2.288 1.00 82.94 117 VAL A C 1
ATOM 922 O O . VAL A 1 117 ? -19.720 5.302 3.400 1.00 82.94 117 VAL A O 1
ATOM 925 N N . ARG A 1 118 ? -21.413 5.641 1.959 1.00 84.19 118 ARG A N 1
ATOM 926 C CA . ARG A 1 118 ? -22.186 6.528 2.845 1.00 84.19 118 ARG A CA 1
ATOM 927 C C . ARG A 1 118 ? -22.466 5.900 4.215 1.00 84.19 118 ARG A C 1
ATOM 929 O O . ARG A 1 118 ? -22.408 6.576 5.240 1.00 84.19 118 ARG A O 1
ATOM 936 N N . GLN A 1 119 ? -22.759 4.597 4.255 1.00 79.75 119 GLN A N 1
ATOM 937 C CA . GLN A 1 119 ? -22.960 3.872 5.516 1.00 79.75 119 GLN A CA 1
ATOM 938 C C . GLN A 1 119 ? -21.676 3.796 6.359 1.00 79.75 119 GLN A C 1
ATOM 940 O O . GLN A 1 119 ? -21.762 3.853 7.586 1.00 79.75 119 GLN A O 1
ATOM 945 N N . TYR A 1 120 ? -20.500 3.672 5.733 1.00 78.25 120 TYR A N 1
ATOM 946 C CA . TYR A 1 120 ? -19.219 3.700 6.444 1.00 78.25 120 TYR A CA 1
ATOM 947 C C . TYR A 1 120 ? -18.853 5.107 6.922 1.00 78.25 120 TYR A C 1
ATOM 949 O O . TYR A 1 120 ? -18.434 5.252 8.068 1.00 78.25 120 TYR A O 1
ATOM 957 N N . GLU A 1 121 ? -19.050 6.130 6.088 1.00 83.62 121 GLU A N 1
ATOM 958 C CA . GLU A 1 121 ? -18.794 7.534 6.438 1.00 83.62 121 GLU A CA 1
ATOM 959 C C . GLU A 1 121 ? -19.612 7.978 7.652 1.00 83.62 121 GLU A C 1
ATOM 961 O O . GLU A 1 121 ? -19.090 8.649 8.538 1.00 83.62 121 GLU A O 1
ATOM 966 N N . ALA A 1 122 ? -20.869 7.534 7.748 1.00 85.12 122 ALA A N 1
ATOM 967 C CA . ALA A 1 122 ? -21.756 7.871 8.860 1.00 85.12 122 ALA A CA 1
ATOM 968 C C . ALA A 1 122 ? -21.241 7.418 10.241 1.00 85.12 122 ALA A C 1
ATOM 970 O O . ALA A 1 122 ? -21.695 7.936 11.260 1.00 85.12 122 ALA A O 1
ATOM 971 N N . VAL A 1 123 ? -20.329 6.442 10.287 1.00 85.75 123 VAL A N 1
ATOM 972 C CA . VAL A 1 123 ? -19.749 5.898 11.528 1.00 85.75 123 VAL A CA 1
ATOM 973 C C . VAL A 1 123 ? -18.231 6.053 11.594 1.00 85.75 123 VAL A C 1
ATOM 975 O O . VAL A 1 123 ? -17.607 5.524 12.512 1.00 85.75 123 VAL A O 1
ATOM 978 N N . TYR A 1 124 ? -17.622 6.713 10.611 1.00 89.62 124 TYR A N 1
ATOM 979 C CA . TYR A 1 124 ? -16.177 6.833 10.525 1.00 89.62 124 TYR A CA 1
ATOM 980 C C . TYR A 1 124 ? -15.644 7.802 11.580 1.00 89.62 124 TYR A C 1
ATOM 982 O O . TYR A 1 124 ? -16.067 8.952 11.684 1.00 89.62 124 TYR A O 1
ATOM 990 N N . GLU A 1 125 ? -14.669 7.327 12.345 1.00 93.75 125 GLU A N 1
ATOM 991 C CA . GLU A 1 125 ? -13.930 8.103 13.324 1.00 93.75 125 GLU A CA 1
ATOM 992 C C . GLU A 1 125 ? -12.451 8.100 12.916 1.00 93.75 125 GLU A C 1
ATOM 994 O O . GLU A 1 125 ? -11.781 7.074 13.105 1.00 93.75 125 GLU A O 1
ATOM 999 N N . PRO A 1 126 ? -11.921 9.217 12.381 1.00 92.81 126 PRO A N 1
ATOM 1000 C CA . PRO A 1 126 ? -10.516 9.310 12.000 1.00 92.81 126 PRO A CA 1
ATOM 1001 C C . PRO A 1 126 ? -9.593 8.985 13.174 1.00 92.81 126 PRO A C 1
ATOM 1003 O O . PRO A 1 126 ? -9.906 9.319 14.323 1.00 92.81 126 PRO A O 1
ATOM 1006 N N . LEU A 1 127 ? -8.447 8.369 12.883 1.00 93.44 127 LEU A N 1
ATOM 1007 C CA . LEU A 1 127 ? -7.410 8.116 13.883 1.00 93.44 127 LEU A CA 1
ATOM 1008 C C . LEU A 1 127 ? -6.943 9.419 14.539 1.00 93.44 127 LEU A C 1
ATOM 1010 O O . LEU A 1 127 ? -6.766 10.435 13.868 1.00 93.44 127 LEU A O 1
ATOM 1014 N N . ILE A 1 128 ? -6.698 9.406 15.843 1.00 93.31 128 ILE A N 1
ATOM 1015 C CA . ILE A 1 128 ? -6.099 10.537 16.568 1.00 93.31 128 ILE A CA 1
ATOM 1016 C C . ILE A 1 128 ? -4.956 10.059 17.463 1.00 93.31 128 ILE A C 1
ATOM 1018 O O . ILE A 1 128 ? -4.967 8.918 17.918 1.00 93.31 128 ILE A O 1
ATOM 1022 N N . ASP A 1 129 ? -4.001 10.944 17.756 1.00 89.81 129 ASP A N 1
ATOM 1023 C CA . ASP A 1 129 ? -2.810 10.630 18.567 1.00 89.81 129 ASP A CA 1
ATOM 1024 C C . ASP A 1 129 ? -3.173 9.984 19.908 1.00 89.81 129 ASP A C 1
ATOM 1026 O O . ASP A 1 129 ? -2.583 8.974 20.283 1.00 89.81 129 ASP A O 1
ATOM 1030 N N . GLY A 1 130 ? -4.220 10.496 20.564 1.00 90.62 130 GLY A N 1
ATOM 1031 C CA . GLY A 1 130 ? -4.661 10.015 21.873 1.00 90.62 130 GLY A CA 1
ATOM 1032 C C . GLY A 1 130 ? -5.130 8.555 21.914 1.00 90.62 130 GLY A C 1
ATOM 1033 O O . GLY A 1 130 ? -5.220 7.976 22.990 1.00 90.62 130 GLY A O 1
ATOM 1034 N N . GLU A 1 131 ? -5.407 7.915 20.772 1.00 91.06 131 GLU A N 1
ATOM 1035 C CA . GLU A 1 131 ? -5.702 6.472 20.739 1.00 91.06 131 GLU A CA 1
ATOM 1036 C C . GLU A 1 131 ? -4.466 5.607 21.019 1.00 91.06 131 GLU A C 1
ATOM 1038 O O . GLU A 1 131 ? -4.600 4.441 21.386 1.00 91.06 131 GLU A O 1
ATOM 1043 N N . CYS A 1 132 ? -3.266 6.164 20.846 1.00 88.06 132 CYS A N 1
ATOM 1044 C CA . CYS A 1 132 ? -2.001 5.479 21.102 1.00 88.06 132 CYS A CA 1
ATOM 1045 C C . CYS A 1 132 ? -1.451 5.762 22.512 1.00 88.06 132 CYS A C 1
ATOM 1047 O O . CYS A 1 132 ? -0.433 5.179 22.899 1.00 88.06 132 CYS A O 1
ATOM 1049 N N . ASP A 1 133 ? -2.095 6.644 23.284 1.00 87.62 133 ASP A N 1
ATOM 1050 C CA . ASP A 1 133 ? -1.643 7.020 24.623 1.00 87.62 133 ASP A CA 1
ATOM 1051 C C . ASP A 1 133 ? -1.597 5.794 25.545 1.00 87.62 133 ASP A C 1
ATOM 1053 O O . ASP A 1 133 ? -2.533 5.001 25.626 1.00 87.62 133 ASP A O 1
ATOM 1057 N N . GLY A 1 134 ? -0.470 5.611 26.238 1.00 88.19 134 GLY A N 1
ATOM 1058 C CA . GLY A 1 134 ? -0.237 4.438 27.087 1.00 88.19 134 GLY A CA 1
ATOM 1059 C C . GLY A 1 134 ? 0.184 3.165 26.339 1.00 88.19 134 GLY A C 1
ATOM 1060 O O . GLY A 1 134 ? 0.478 2.160 26.986 1.00 88.19 134 GLY A O 1
ATOM 1061 N N . HIS A 1 135 ? 0.296 3.199 25.006 1.00 91.31 135 HIS A N 1
ATOM 1062 C CA . HIS A 1 135 ? 0.681 2.053 24.181 1.00 91.31 135 HIS A CA 1
ATOM 1063 C C . HIS A 1 135 ? 1.953 2.341 23.354 1.00 91.31 135 HIS A C 1
ATOM 1065 O O . HIS A 1 135 ? 1.876 2.652 22.165 1.00 91.31 135 HIS A O 1
ATOM 1071 N N . PRO A 1 136 ? 3.165 2.189 23.930 1.00 89.31 136 PRO A N 1
ATOM 1072 C CA . PRO A 1 136 ? 4.421 2.618 23.293 1.00 89.31 136 PRO A CA 1
ATOM 1073 C C . PRO A 1 136 ? 4.780 1.854 22.006 1.00 89.31 136 PRO A C 1
ATOM 1075 O O . PRO A 1 136 ? 5.568 2.341 21.195 1.00 89.31 136 PRO A O 1
ATOM 1078 N N . ASN A 1 137 ? 4.197 0.670 21.802 1.00 91.06 137 ASN A N 1
ATOM 1079 C CA . ASN A 1 137 ? 4.392 -0.161 20.610 1.00 91.06 137 ASN A CA 1
ATOM 1080 C C . ASN A 1 137 ? 3.324 0.069 19.527 1.00 91.06 137 ASN A C 1
ATOM 1082 O O . ASN A 1 137 ? 3.281 -0.687 18.557 1.00 91.06 137 ASN A O 1
ATOM 1086 N N . VAL A 1 138 ? 2.466 1.081 19.686 1.00 94.44 138 VAL A N 1
ATOM 1087 C CA . VAL A 1 138 ? 1.420 1.436 18.721 1.00 94.44 138 VAL A CA 1
ATOM 1088 C C . VAL A 1 138 ? 1.792 2.738 18.023 1.00 94.44 138 VAL A C 1
ATOM 1090 O O . VAL A 1 138 ? 2.175 3.718 18.661 1.00 94.44 138 VAL A O 1
ATOM 1093 N N . GLY A 1 139 ? 1.688 2.744 16.700 1.00 93.81 139 GLY A N 1
ATOM 1094 C CA . GLY A 1 139 ? 1.819 3.942 15.880 1.00 93.81 139 GLY A CA 1
ATOM 1095 C C . GLY A 1 139 ? 0.802 3.951 14.750 1.00 93.81 139 GLY A C 1
ATOM 1096 O O . GLY A 1 139 ? 0.049 2.992 14.558 1.00 93.81 139 GLY A O 1
ATOM 1097 N N . TYR A 1 140 ? 0.807 5.021 13.966 1.00 94.56 140 TYR A N 1
ATOM 1098 C CA . TYR A 1 140 ? -0.013 5.092 12.766 1.00 94.56 140 TYR A CA 1
ATOM 1099 C C . TYR A 1 140 ? 0.673 5.884 11.652 1.00 94.56 140 TYR A C 1
ATOM 1101 O O . TYR A 1 140 ? 1.536 6.731 11.892 1.00 94.56 140 TYR A O 1
ATOM 1109 N N . LEU A 1 141 ? 0.233 5.628 10.425 1.00 93.81 141 LEU A N 1
ATOM 1110 C CA . LEU A 1 141 ? 0.554 6.399 9.238 1.00 93.81 141 LEU A CA 1
ATOM 1111 C C . LEU A 1 141 ? -0.734 6.713 8.482 1.00 93.81 141 LEU A C 1
ATOM 1113 O O . LEU A 1 141 ? -1.482 5.807 8.120 1.00 93.81 141 LEU A O 1
ATOM 1117 N N . LYS A 1 142 ? -0.960 7.996 8.209 1.00 94.06 142 LYS A N 1
ATOM 1118 C CA . LYS A 1 142 ? -2.047 8.467 7.355 1.00 94.06 142 LYS A CA 1
ATOM 1119 C C . LYS A 1 142 ? -1.512 8.807 5.982 1.00 94.06 142 LYS A C 1
ATOM 1121 O O . LYS A 1 142 ? -0.575 9.598 5.868 1.00 94.06 142 LYS A O 1
ATOM 1126 N N . ILE A 1 143 ? -2.137 8.238 4.965 1.00 92.75 143 ILE A N 1
ATOM 1127 C CA . ILE A 1 143 ? -1.861 8.468 3.555 1.00 92.75 143 ILE A CA 1
ATOM 1128 C C . ILE A 1 143 ? -3.038 9.254 3.000 1.00 92.75 143 ILE A C 1
ATOM 1130 O O . ILE A 1 143 ? -4.117 8.701 2.805 1.00 92.75 143 ILE A O 1
ATOM 1134 N N . ILE A 1 144 ? -2.836 10.547 2.778 1.00 91.19 144 ILE A N 1
ATOM 1135 C CA . ILE A 1 144 ? -3.889 11.470 2.359 1.00 91.19 144 ILE A CA 1
ATOM 1136 C C . ILE A 1 144 ? -3.754 11.715 0.856 1.00 91.19 144 ILE A C 1
ATOM 1138 O O . ILE A 1 144 ? -2.658 12.011 0.370 1.00 91.19 144 ILE A O 1
ATOM 1142 N N . ASN A 1 145 ? -4.870 11.573 0.137 1.00 87.94 145 ASN A N 1
ATOM 1143 C CA . ASN A 1 145 ? -5.012 11.782 -1.303 1.00 87.94 145 ASN A CA 1
ATOM 1144 C C . ASN A 1 145 ? -3.936 11.054 -2.111 1.00 87.94 145 ASN A C 1
ATOM 1146 O O . ASN A 1 145 ? -3.134 11.664 -2.814 1.00 87.94 145 ASN A O 1
ATOM 1150 N N . ALA A 1 146 ? -3.893 9.726 -1.955 1.00 84.06 146 ALA A N 1
ATOM 1151 C CA . ALA A 1 146 ? -2.974 8.843 -2.677 1.00 84.06 146 ALA A CA 1
ATOM 1152 C C . ALA A 1 146 ? -1.483 9.231 -2.555 1.00 84.06 146 ALA A C 1
ATOM 1154 O O . ALA A 1 146 ? -0.717 9.048 -3.495 1.00 84.06 146 ALA A O 1
ATOM 1155 N N . GLY A 1 147 ? -1.075 9.751 -1.390 1.00 84.62 147 GLY A N 1
ATOM 1156 C CA . GLY A 1 147 ? 0.328 10.044 -1.079 1.00 84.62 147 GLY A CA 1
ATOM 1157 C C . GLY A 1 147 ? 0.720 11.518 -1.186 1.00 84.62 147 GLY A C 1
ATOM 1158 O O . GLY A 1 147 ? 1.849 11.849 -0.836 1.00 84.62 147 GLY A O 1
ATOM 1159 N N . GLN A 1 148 ? -0.197 12.419 -1.571 1.00 86.75 148 GLN A N 1
ATOM 1160 C CA . GLN A 1 148 ? 0.048 13.874 -1.575 1.00 86.75 148 GLN A CA 1
ATOM 1161 C C . GLN A 1 148 ? 0.481 14.410 -0.204 1.00 86.75 148 GLN A C 1
ATOM 1163 O O . GLN A 1 148 ? 1.227 15.385 -0.114 1.00 86.75 148 GLN A O 1
ATOM 1168 N N . LYS A 1 149 ? 0.008 13.783 0.878 1.00 90.31 149 LYS A N 1
ATOM 1169 C CA . LYS A 1 149 ? 0.441 14.087 2.240 1.00 90.31 149 LYS A CA 1
ATOM 1170 C C . LYS A 1 149 ? 0.537 12.813 3.069 1.00 90.31 149 LYS A C 1
ATOM 1172 O O . LYS A 1 149 ? -0.363 11.976 3.052 1.00 90.31 149 LYS A O 1
ATOM 1177 N N . LEU A 1 150 ? 1.608 12.721 3.854 1.00 91.31 150 LEU A N 1
ATOM 1178 C CA . LEU A 1 150 ? 1.813 11.676 4.850 1.00 91.31 150 LEU A CA 1
ATOM 1179 C C . LEU A 1 150 ? 1.851 12.278 6.255 1.00 91.31 150 LEU A C 1
ATOM 1181 O O . LEU A 1 150 ? 2.509 13.292 6.483 1.00 91.31 150 LEU A O 1
ATOM 1185 N N . VAL A 1 151 ? 1.159 11.644 7.201 1.00 92.25 151 VAL A N 1
ATOM 1186 C CA . VAL A 1 151 ? 1.235 11.973 8.634 1.00 92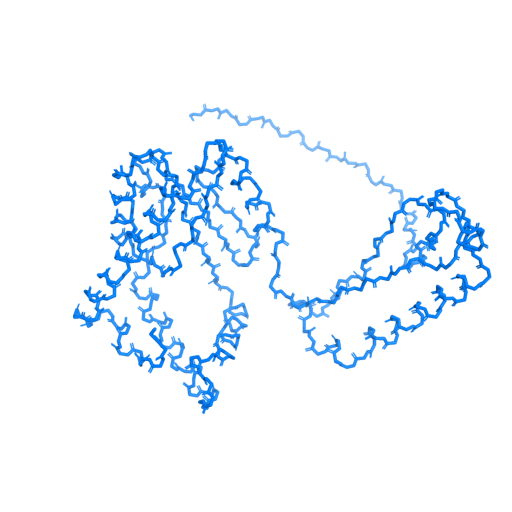.25 151 VAL A CA 1
ATOM 1187 C C . VAL A 1 151 ? 1.626 10.715 9.389 1.00 92.25 151 VAL A C 1
ATOM 1189 O O . VAL A 1 151 ? 0.881 9.742 9.369 1.00 92.25 151 VAL A O 1
ATOM 1192 N N . ALA A 1 152 ? 2.786 10.724 10.039 1.00 92.00 152 ALA A N 1
ATOM 1193 C CA . ALA A 1 152 ? 3.312 9.575 10.766 1.00 92.00 152 ALA A CA 1
ATOM 1194 C C . ALA A 1 152 ? 3.409 9.881 12.263 1.00 92.00 152 ALA A C 1
ATOM 1196 O O . ALA A 1 152 ? 3.951 10.917 12.649 1.00 92.00 152 ALA A O 1
ATOM 1197 N N . PHE A 1 153 ? 2.955 8.949 13.096 1.00 91.94 153 PHE A N 1
ATOM 1198 C CA . PHE A 1 153 ? 3.069 9.010 14.550 1.00 91.94 153 PHE A CA 1
ATOM 1199 C C . PHE A 1 153 ? 3.708 7.724 15.072 1.00 91.94 153 PHE A C 1
ATOM 1201 O O . PHE A 1 153 ? 3.320 6.625 14.673 1.00 91.94 153 PHE A O 1
ATOM 1208 N N . ASN A 1 154 ? 4.710 7.859 15.946 1.00 90.50 154 ASN A N 1
ATOM 1209 C CA . ASN A 1 154 ? 5.485 6.740 16.493 1.00 90.50 154 ASN A CA 1
ATOM 1210 C C . ASN A 1 154 ? 5.959 5.746 15.403 1.00 90.50 154 ASN A C 1
ATOM 1212 O O . ASN A 1 154 ? 5.727 4.541 15.484 1.00 90.50 154 ASN A O 1
ATOM 1216 N N . CYS A 1 155 ? 6.611 6.256 14.352 1.00 84.25 155 CYS A N 1
ATOM 1217 C CA . CYS A 1 155 ? 7.107 5.459 13.215 1.00 84.25 155 CYS A CA 1
ATOM 1218 C C . CYS A 1 155 ? 8.637 5.502 13.032 1.00 84.25 155 CYS A C 1
ATOM 1220 O O . CYS A 1 155 ? 9.157 4.948 12.071 1.00 84.25 155 CYS A O 1
ATOM 1222 N N . THR A 1 156 ? 9.373 6.164 13.928 1.00 70.00 156 THR A N 1
ATOM 1223 C CA . THR A 1 156 ? 10.764 6.599 13.690 1.00 70.00 156 THR A CA 1
ATOM 1224 C C . THR A 1 156 ? 11.841 5.595 14.110 1.00 70.00 156 THR A C 1
ATOM 1226 O O . THR A 1 156 ? 13.011 5.774 13.785 1.00 70.00 156 THR A O 1
ATOM 1229 N N . SER A 1 157 ? 11.473 4.534 14.829 1.00 69.81 157 SER A N 1
ATOM 1230 C CA . SER A 1 157 ? 12.411 3.653 15.540 1.00 69.81 157 SER A CA 1
ATOM 1231 C C . SER A 1 157 ? 12.632 2.275 14.893 1.00 69.81 157 SER A C 1
ATOM 1233 O O . SER A 1 157 ? 13.147 1.373 15.545 1.00 69.81 157 SER A O 1
ATOM 1235 N N . SER A 1 158 ? 12.279 2.086 13.612 1.00 78.75 158 SER A N 1
ATOM 1236 C CA . SER A 1 158 ? 12.474 0.807 12.902 1.00 78.75 158 SER A CA 1
ATOM 1237 C C . SER A 1 158 ? 12.888 0.992 11.439 1.00 78.75 158 SER A C 1
ATOM 1239 O O . SER A 1 158 ? 12.293 1.784 10.709 1.00 78.75 158 SER A O 1
ATOM 1241 N N . TYR A 1 159 ? 13.871 0.201 10.989 1.00 83.56 159 TYR A N 1
ATOM 1242 C CA . TYR A 1 159 ? 14.295 0.143 9.584 1.00 83.56 159 TYR A CA 1
ATOM 1243 C C . TYR A 1 159 ? 13.128 -0.198 8.649 1.00 83.56 159 TYR A C 1
ATOM 1245 O O . TYR A 1 159 ? 12.919 0.484 7.649 1.00 83.56 159 TYR A O 1
ATOM 1253 N N . VAL A 1 160 ? 12.322 -1.204 9.007 1.00 85.19 160 VAL A N 1
ATOM 1254 C CA . VAL A 1 160 ? 11.172 -1.640 8.198 1.00 85.19 160 VAL A CA 1
ATOM 1255 C C . VAL A 1 160 ? 10.143 -0.518 8.062 1.00 85.19 160 VAL A C 1
ATOM 1257 O O . VAL A 1 160 ? 9.626 -0.295 6.970 1.00 85.19 160 VAL A O 1
ATOM 1260 N N . LEU A 1 161 ? 9.893 0.240 9.135 1.00 85.56 161 LEU A N 1
ATOM 1261 C CA . LEU A 1 161 ? 8.963 1.372 9.098 1.00 85.56 161 LEU A CA 1
ATOM 1262 C C . LEU A 1 161 ? 9.474 2.515 8.216 1.00 85.56 161 LEU A C 1
ATOM 1264 O O . LEU A 1 161 ? 8.696 3.087 7.459 1.00 85.56 161 LEU A O 1
ATOM 1268 N N . ASN A 1 162 ? 10.774 2.809 8.240 1.00 86.69 162 ASN A N 1
ATOM 1269 C CA . ASN A 1 162 ? 11.363 3.825 7.362 1.00 86.69 162 ASN A CA 1
ATOM 1270 C C . ASN A 1 162 ? 11.297 3.426 5.878 1.00 86.69 162 ASN A C 1
ATOM 1272 O O . ASN A 1 162 ? 10.996 4.262 5.021 1.00 86.69 162 ASN A O 1
ATOM 1276 N N . GLN A 1 163 ? 11.526 2.146 5.570 1.00 88.75 163 GLN A N 1
ATOM 1277 C CA . GLN A 1 163 ? 11.343 1.617 4.217 1.00 88.75 163 GLN A CA 1
ATOM 1278 C C . GLN A 1 163 ? 9.875 1.702 3.784 1.00 88.75 163 GLN A C 1
ATOM 1280 O O . GLN A 1 163 ? 9.595 2.118 2.661 1.00 88.75 163 GLN A O 1
ATOM 1285 N N . LEU A 1 164 ? 8.939 1.374 4.681 1.00 87.75 164 LEU A N 1
ATOM 1286 C CA . LEU A 1 164 ? 7.503 1.474 4.428 1.00 87.75 164 LEU A CA 1
ATOM 1287 C C . LEU A 1 164 ? 7.071 2.923 4.162 1.00 87.75 164 LEU A C 1
ATOM 1289 O O . LEU A 1 164 ? 6.376 3.171 3.184 1.00 87.75 164 LEU A O 1
ATOM 1293 N N . LEU A 1 165 ? 7.520 3.882 4.977 1.00 88.56 165 LEU A N 1
ATOM 1294 C CA . LEU A 1 165 ? 7.236 5.309 4.783 1.00 88.56 165 LEU A CA 1
ATOM 1295 C C . LEU A 1 165 ? 7.722 5.800 3.415 1.00 88.56 165 LEU A C 1
ATOM 1297 O O . LEU A 1 165 ? 6.989 6.481 2.703 1.00 88.56 165 LEU A O 1
ATOM 1301 N N . THR A 1 166 ? 8.939 5.415 3.030 1.00 88.50 166 THR A N 1
ATOM 1302 C CA . THR A 1 166 ? 9.546 5.807 1.750 1.00 88.50 166 THR A CA 1
ATOM 1303 C C . THR A 1 166 ? 8.808 5.178 0.567 1.00 88.50 166 THR A C 1
ATOM 1305 O O . THR A 1 166 ? 8.544 5.841 -0.438 1.00 88.50 166 THR A O 1
ATOM 1308 N N . LEU A 1 167 ? 8.438 3.901 0.686 1.00 89.38 167 LEU A N 1
ATOM 1309 C CA . LEU A 1 167 ? 7.652 3.201 -0.322 1.00 89.38 167 LEU A CA 1
ATOM 1310 C C . LEU A 1 167 ? 6.273 3.852 -0.489 1.00 89.38 167 LEU A C 1
ATOM 1312 O O . LEU A 1 167 ? 5.889 4.194 -1.600 1.00 89.38 167 LEU A O 1
ATOM 1316 N N . LEU A 1 168 ? 5.547 4.084 0.604 1.00 88.62 168 LEU A N 1
ATOM 1317 C CA . LEU A 1 168 ? 4.201 4.661 0.556 1.00 88.62 168 LEU A CA 1
ATOM 1318 C C . LEU A 1 168 ? 4.194 6.114 0.068 1.00 88.62 168 LEU A C 1
ATOM 1320 O O . LEU A 1 168 ? 3.220 6.532 -0.546 1.00 88.62 168 LEU A O 1
ATOM 1324 N N . HIS A 1 169 ? 5.280 6.859 0.285 1.00 85.56 169 HIS A N 1
ATOM 1325 C CA . HIS A 1 169 ? 5.454 8.193 -0.294 1.00 85.56 169 HIS A CA 1
ATOM 1326 C C . HIS A 1 169 ? 5.706 8.158 -1.810 1.00 85.56 169 HIS A C 1
ATOM 1328 O O . HIS A 1 169 ? 5.354 9.096 -2.513 1.00 85.56 169 HIS A O 1
ATOM 1334 N N . SER A 1 170 ? 6.337 7.099 -2.324 1.00 84.50 170 SER A N 1
ATOM 1335 C CA . SER A 1 170 ? 6.758 7.012 -3.731 1.00 84.50 170 SER A CA 1
ATOM 1336 C C . SER A 1 170 ? 5.802 6.221 -4.628 1.00 84.50 170 SER A C 1
ATOM 1338 O O . SER A 1 170 ? 5.915 6.283 -5.855 1.00 84.50 170 SER A O 1
ATOM 1340 N N . ILE A 1 171 ? 4.857 5.474 -4.053 1.00 83.25 171 ILE A N 1
ATOM 1341 C CA . ILE A 1 171 ? 3.821 4.779 -4.817 1.00 83.25 171 ILE A CA 1
ATOM 1342 C C . ILE A 1 171 ? 2.837 5.794 -5.394 1.00 83.25 171 ILE A C 1
ATOM 1344 O O . ILE A 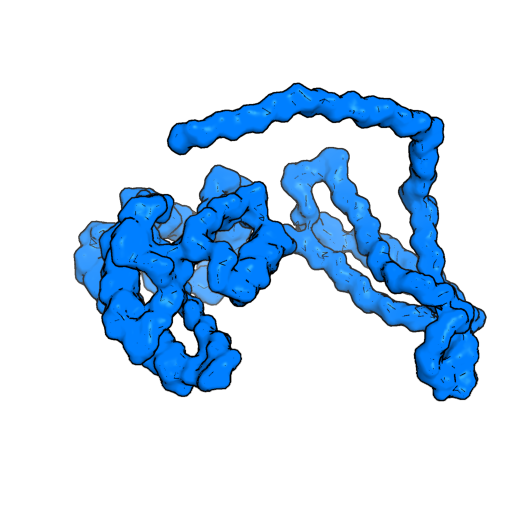1 171 ? 2.332 6.666 -4.697 1.00 83.25 171 ILE A O 1
ATOM 1348 N N . HIS A 1 172 ? 2.493 5.600 -6.664 1.00 76.69 172 HIS A N 1
ATOM 1349 C CA . HIS A 1 172 ? 1.410 6.318 -7.319 1.00 76.69 172 HIS A CA 1
ATOM 1350 C C . HIS A 1 172 ? 0.423 5.352 -7.976 1.00 76.69 172 HIS A C 1
ATOM 1352 O O . HIS A 1 172 ? 0.814 4.298 -8.497 1.00 76.69 172 HIS A O 1
ATOM 1358 N N . LEU A 1 173 ? -0.851 5.749 -7.957 1.00 72.88 173 LEU A N 1
ATOM 1359 C CA . LEU A 1 173 ? -1.985 4.972 -8.468 1.00 72.88 173 LEU A CA 1
ATOM 1360 C C . LEU A 1 173 ? -2.261 5.223 -9.956 1.00 72.88 173 LEU A C 1
ATOM 1362 O O . LEU A 1 173 ? -2.930 4.424 -10.602 1.00 72.88 173 LEU A O 1
ATOM 1366 N N . GLY A 1 174 ? -1.724 6.318 -10.501 1.00 72.94 174 GLY A N 1
ATOM 1367 C CA . GLY A 1 174 ? -1.906 6.672 -11.903 1.00 72.94 174 GLY A CA 1
ATOM 1368 C C . GLY A 1 174 ? -1.269 5.648 -12.855 1.00 72.94 174 GLY A C 1
ATOM 1369 O O . GLY A 1 174 ? -0.172 5.140 -12.569 1.00 72.94 174 GLY A O 1
ATOM 1370 N N . PRO A 1 175 ? -1.925 5.358 -13.993 1.00 73.44 175 PRO A N 1
ATOM 1371 C CA . PRO A 1 175 ? -1.370 4.498 -15.027 1.00 73.44 175 PRO A CA 1
ATOM 1372 C C . PRO A 1 175 ? -0.060 5.082 -15.567 1.00 73.44 175 PRO A C 1
ATOM 1374 O O . PRO A 1 175 ? 0.070 6.287 -15.765 1.00 73.44 175 PRO A O 1
ATOM 1377 N N . ARG A 1 176 ? 0.920 4.213 -15.819 1.00 78.50 176 ARG A N 1
ATOM 1378 C CA . ARG A 1 176 ? 2.231 4.578 -16.367 1.00 78.50 176 ARG A CA 1
ATOM 1379 C C . ARG A 1 176 ? 2.755 3.473 -17.261 1.00 78.50 176 ARG A C 1
ATOM 1381 O O . ARG A 1 176 ? 2.548 2.295 -16.975 1.00 78.50 176 ARG A O 1
ATOM 1388 N N . THR A 1 177 ? 3.506 3.857 -18.283 1.00 83.56 177 THR A N 1
ATOM 1389 C CA . THR A 1 177 ? 4.250 2.899 -19.099 1.00 83.56 177 THR A CA 1
ATOM 1390 C C . THR A 1 177 ? 5.722 2.953 -18.725 1.00 83.56 177 THR A C 1
ATOM 1392 O O . THR A 1 177 ? 6.332 4.018 -18.747 1.00 83.56 177 THR A O 1
ATOM 1395 N N . LEU A 1 178 ? 6.297 1.799 -18.385 1.00 88.00 178 LEU A N 1
ATOM 1396 C CA . LEU A 1 178 ? 7.732 1.645 -18.162 1.00 88.00 178 LEU A CA 1
ATOM 1397 C C . LEU A 1 178 ? 8.328 0.825 -19.305 1.00 88.00 178 LEU A C 1
ATOM 1399 O O . LEU A 1 178 ? 7.929 -0.318 -19.529 1.00 88.00 178 LEU A O 1
ATOM 1403 N N . TRP A 1 179 ? 9.300 1.401 -20.009 1.00 88.69 179 TRP A N 1
ATOM 1404 C CA . TRP A 1 179 ? 10.023 0.726 -21.082 1.00 88.69 179 TRP A CA 1
ATOM 1405 C C . TRP A 1 179 ? 11.370 0.220 -20.576 1.00 88.69 179 TRP A C 1
ATOM 1407 O O . TRP A 1 179 ? 12.252 1.005 -20.233 1.00 88.69 179 TRP A O 1
ATOM 1417 N N . PHE A 1 180 ? 11.551 -1.099 -20.575 1.00 91.88 180 PHE A N 1
ATOM 1418 C CA . PHE A 1 180 ? 12.845 -1.719 -20.306 1.00 91.88 180 PHE A CA 1
ATOM 1419 C C . PHE A 1 180 ? 13.493 -2.112 -21.627 1.00 91.88 180 PHE A C 1
ATOM 1421 O O . PHE A 1 180 ? 13.025 -3.016 -22.318 1.00 91.88 180 PHE A O 1
ATOM 1428 N N . VAL A 1 181 ? 14.575 -1.423 -21.977 1.00 91.19 181 VAL A N 1
ATOM 1429 C CA . VAL A 1 181 ? 15.342 -1.696 -23.193 1.00 91.19 181 VAL A CA 1
ATOM 1430 C C . VAL A 1 181 ? 16.767 -2.072 -22.827 1.00 91.19 181 VAL A C 1
ATOM 1432 O O . VAL A 1 181 ? 17.427 -1.405 -22.030 1.00 91.19 181 VAL A O 1
ATOM 1435 N N . LEU A 1 182 ? 17.253 -3.162 -23.415 1.00 88.62 182 LEU A N 1
ATOM 1436 C CA . LEU A 1 182 ? 18.658 -3.522 -23.298 1.00 88.62 182 LEU A CA 1
ATOM 1437 C C . LEU A 1 182 ? 19.503 -2.619 -24.191 1.00 88.62 182 LEU A C 1
ATOM 1439 O O . LEU A 1 182 ? 19.027 -2.075 -25.190 1.00 88.62 182 LEU A O 1
ATOM 1443 N N . VAL A 1 183 ? 20.776 -2.489 -23.828 1.00 89.44 183 VAL A N 1
ATOM 1444 C CA . VAL A 1 183 ? 21.774 -1.824 -24.660 1.00 89.44 183 VAL A CA 1
ATOM 1445 C C . VAL A 1 183 ? 21.978 -2.596 -25.966 1.00 89.44 183 VAL A C 1
ATOM 1447 O O . VAL A 1 183 ? 21.884 -3.821 -25.992 1.00 89.44 183 VAL A O 1
ATOM 1450 N N . GLY A 1 184 ? 22.255 -1.880 -27.056 1.00 92.12 184 GLY A N 1
ATOM 1451 C CA . GLY A 1 184 ? 22.648 -2.523 -28.307 1.00 92.12 184 GLY A CA 1
ATOM 1452 C C . GLY A 1 184 ? 23.997 -3.236 -28.180 1.00 92.12 184 GLY A C 1
ATOM 1453 O O . GLY A 1 184 ? 24.797 -2.914 -27.305 1.00 92.12 184 GLY A O 1
ATOM 1454 N N . GLU A 1 185 ? 24.262 -4.165 -29.098 1.00 94.81 185 GLU A N 1
ATOM 1455 C CA . GLU A 1 185 ? 25.536 -4.889 -29.180 1.00 94.81 185 GLU A CA 1
ATOM 1456 C C . GLU A 1 185 ? 26.747 -3.937 -29.150 1.00 94.81 185 GLU A C 1
ATOM 1458 O O . GLU A 1 185 ? 26.780 -2.903 -29.826 1.00 94.81 185 GLU A O 1
ATOM 1463 N N . THR A 1 186 ? 27.763 -4.299 -28.376 1.00 94.56 186 THR A N 1
ATOM 1464 C CA . THR A 1 186 ? 29.010 -3.556 -28.176 1.00 94.56 186 THR A CA 1
ATOM 1465 C C . THR A 1 186 ? 30.202 -4.241 -28.842 1.00 94.56 186 THR A C 1
ATOM 1467 O O . THR A 1 186 ? 30.150 -5.398 -29.257 1.00 94.56 186 THR A O 1
ATOM 1470 N N . ALA A 1 187 ? 31.335 -3.538 -28.918 1.00 94.12 187 ALA A N 1
ATOM 1471 C CA . ALA A 1 187 ? 32.589 -4.134 -29.388 1.00 94.12 187 ALA A CA 1
ATOM 1472 C C . ALA A 1 187 ? 33.113 -5.270 -28.481 1.00 94.12 187 ALA A C 1
ATOM 1474 O O . ALA A 1 187 ? 33.946 -6.069 -28.913 1.00 94.12 187 ALA A O 1
ATOM 1475 N N . ASN A 1 188 ? 32.673 -5.333 -27.223 1.00 94.00 188 ASN A N 1
ATOM 1476 C CA . ASN A 1 188 ? 32.987 -6.441 -26.322 1.00 94.00 188 ASN A CA 1
ATOM 1477 C C . ASN A 1 188 ? 32.116 -7.665 -26.592 1.00 94.00 188 ASN A C 1
ATOM 1479 O O . ASN A 1 188 ? 32.653 -8.771 -26.620 1.00 94.00 188 ASN A O 1
ATOM 1483 N N . ASP A 1 189 ? 30.831 -7.464 -26.883 1.00 94.00 189 ASP A N 1
ATOM 1484 C CA . ASP A 1 189 ? 29.908 -8.558 -27.205 1.00 94.00 189 ASP A CA 1
ATOM 1485 C C . ASP A 1 189 ? 30.379 -9.326 -28.447 1.00 94.00 189 ASP A C 1
ATOM 1487 O O . ASP A 1 189 ? 30.469 -10.551 -28.421 1.00 94.00 189 ASP A O 1
ATOM 1491 N N . LEU A 1 190 ? 30.837 -8.608 -29.482 1.00 94.50 190 LEU A N 1
ATOM 1492 C CA . LEU A 1 190 ? 31.443 -9.203 -30.684 1.00 94.50 190 LEU A CA 1
ATOM 1493 C C . LEU A 1 190 ? 32.678 -10.074 -30.398 1.00 94.50 190 LEU A C 1
ATOM 1495 O O . LEU A 1 190 ? 33.048 -10.914 -31.215 1.00 94.50 190 LEU A O 1
ATOM 1499 N N . ARG A 1 191 ? 33.345 -9.849 -29.264 1.00 94.19 191 ARG A N 1
ATOM 1500 C CA . ARG A 1 191 ? 34.547 -10.577 -28.837 1.00 94.19 191 ARG A CA 1
ATOM 1501 C C . ARG A 1 191 ? 34.261 -11.594 -27.730 1.00 94.19 191 ARG A C 1
ATOM 1503 O O . ARG A 1 191 ? 35.204 -12.203 -27.234 1.00 94.19 191 ARG A O 1
ATOM 1510 N N . GLY A 1 192 ? 33.001 -11.750 -27.314 1.00 94.31 192 GLY A N 1
ATOM 1511 C CA . GLY A 1 192 ? 32.616 -12.607 -26.190 1.00 94.31 192 GLY A CA 1
ATOM 1512 C C . GLY A 1 192 ? 33.166 -12.141 -24.836 1.00 94.31 192 GLY A C 1
ATOM 1513 O O . GLY A 1 192 ? 33.321 -12.950 -23.925 1.00 94.31 192 GLY A O 1
ATOM 1514 N N . VAL A 1 193 ? 33.504 -10.855 -24.696 1.00 94.50 193 VAL A N 1
ATOM 1515 C CA . VAL A 1 193 ? 34.063 -10.289 -23.461 1.00 94.50 193 VAL A CA 1
ATOM 1516 C C . VAL A 1 193 ? 32.937 -9.711 -22.610 1.00 94.50 193 VAL A C 1
ATOM 1518 O O . VAL A 1 193 ? 32.207 -8.835 -23.061 1.00 94.50 193 VAL A O 1
ATOM 1521 N N . LEU A 1 194 ? 32.825 -10.146 -21.355 1.00 90.00 194 LEU A N 1
ATOM 1522 C CA . LEU A 1 194 ? 31.841 -9.606 -20.414 1.00 90.00 194 LEU A CA 1
ATOM 1523 C C . LEU A 1 194 ? 32.325 -8.288 -19.785 1.00 90.00 194 LEU A C 1
ATOM 1525 O O . LEU A 1 194 ? 33.497 -8.135 -19.440 1.00 90.00 194 LEU A O 1
ATOM 1529 N N . GLY A 1 195 ? 31.404 -7.342 -19.586 1.00 85.88 195 GLY A N 1
ATOM 1530 C CA . GLY A 1 195 ? 31.681 -6.071 -18.908 1.00 85.88 195 GLY A CA 1
ATOM 1531 C C . GLY A 1 195 ? 32.497 -5.074 -19.742 1.00 85.88 195 GLY A C 1
ATOM 1532 O O . GLY A 1 195 ? 32.458 -5.080 -20.971 1.00 85.88 195 GLY A O 1
ATOM 1533 N N . GLY A 1 196 ? 33.219 -4.173 -19.069 1.00 87.62 196 GLY A N 1
ATOM 1534 C CA . GLY A 1 196 ? 34.004 -3.102 -19.700 1.00 87.62 196 GLY A CA 1
ATOM 1535 C C . GLY A 1 196 ? 33.178 -1.873 -20.084 1.00 87.62 196 GLY A C 1
ATOM 1536 O O . GLY A 1 196 ? 32.026 -1.745 -19.686 1.00 87.62 196 GLY A O 1
ATOM 1537 N N . ASP A 1 197 ? 33.775 -0.951 -20.839 1.00 90.88 197 ASP A N 1
ATOM 1538 C CA . ASP A 1 197 ? 33.161 0.320 -21.252 1.00 90.88 197 ASP A CA 1
ATOM 1539 C C . ASP A 1 197 ? 33.483 0.631 -22.722 1.00 90.88 197 ASP A C 1
ATOM 1541 O O . ASP A 1 197 ? 34.191 1.581 -23.059 1.00 90.88 197 ASP A O 1
ATOM 1545 N N . THR A 1 198 ? 33.034 -0.257 -23.609 1.00 91.00 198 THR A N 1
ATOM 1546 C CA . THR A 1 198 ? 33.257 -0.125 -25.053 1.00 91.00 198 THR A CA 1
ATOM 1547 C C . THR A 1 198 ? 32.069 0.516 -25.756 1.00 91.00 198 THR A C 1
ATOM 1549 O O . THR A 1 198 ? 30.952 0.531 -25.244 1.00 91.00 198 THR A O 1
ATOM 1552 N N . GLN A 1 199 ? 32.316 1.076 -26.939 1.00 92.25 199 GLN A N 1
ATOM 1553 C CA . GLN A 1 199 ? 31.265 1.665 -27.763 1.00 92.25 199 GLN A CA 1
ATOM 1554 C C . GLN A 1 199 ? 30.355 0.590 -28.376 1.00 92.25 199 GLN A C 1
ATOM 1556 O O . GLN A 1 199 ? 30.737 -0.577 -28.519 1.00 92.25 199 GLN A O 1
ATOM 1561 N N . LEU A 1 200 ? 29.168 1.023 -28.804 1.00 93.81 200 LEU A N 1
ATOM 1562 C CA . LEU A 1 200 ? 28.262 0.221 -29.624 1.00 93.81 200 LEU A CA 1
ATOM 1563 C C . LEU A 1 200 ? 28.941 -0.236 -30.922 1.00 93.81 200 LEU A C 1
ATOM 1565 O O . LEU A 1 200 ? 29.669 0.529 -31.566 1.00 93.81 200 LEU A O 1
ATOM 1569 N N . SER A 1 201 ? 28.633 -1.456 -31.354 1.00 94.31 201 SER A N 1
ATOM 1570 C CA . SER A 1 201 ? 28.959 -1.942 -32.691 1.00 94.31 201 SER A CA 1
ATOM 1571 C C . SER A 1 201 ? 28.127 -1.207 -33.756 1.00 94.31 201 SER A C 1
ATOM 1573 O O . SER A 1 201 ? 27.230 -0.406 -33.461 1.00 94.31 201 SER A O 1
ATOM 1575 N N . ALA A 1 202 ? 28.401 -1.474 -35.035 1.00 94.31 202 ALA A N 1
ATOM 1576 C CA . ALA A 1 202 ? 27.554 -0.971 -36.116 1.00 94.31 202 ALA A CA 1
ATOM 1577 C C . ALA A 1 202 ? 26.107 -1.493 -36.004 1.00 94.31 202 ALA A C 1
ATOM 1579 O O . ALA A 1 202 ? 25.163 -0.723 -36.211 1.00 94.31 202 ALA A O 1
ATOM 1580 N N . ALA A 1 203 ? 25.935 -2.763 -35.619 1.00 95.19 203 ALA A N 1
ATOM 1581 C CA . ALA A 1 203 ? 24.629 -3.363 -35.375 1.00 95.19 203 ALA A CA 1
ATOM 1582 C C . ALA A 1 203 ? 23.965 -2.769 -34.124 1.00 95.19 203 ALA A C 1
ATOM 1584 O O . ALA A 1 203 ? 22.799 -2.382 -34.192 1.00 95.19 203 ALA A O 1
ATOM 1585 N N . GLY A 1 204 ? 24.716 -2.563 -33.035 1.00 95.31 204 GLY A N 1
ATOM 1586 C CA . GLY A 1 204 ? 24.223 -1.902 -31.824 1.00 95.31 204 GLY A CA 1
ATOM 1587 C C . GLY A 1 204 ? 23.695 -0.488 -32.079 1.00 95.31 204 GLY A C 1
ATOM 1588 O O . GLY A 1 204 ? 22.627 -0.124 -31.590 1.00 95.31 204 GLY A O 1
ATOM 1589 N N . ARG A 1 205 ? 24.368 0.296 -32.935 1.00 94.50 205 ARG A N 1
ATOM 1590 C CA . ARG A 1 205 ? 23.867 1.617 -33.368 1.00 94.50 205 ARG A CA 1
ATOM 1591 C C . ARG A 1 205 ? 22.592 1.527 -34.210 1.00 94.50 205 ARG A C 1
ATOM 1593 O O . ARG A 1 205 ? 21.740 2.409 -34.114 1.00 94.50 205 ARG A O 1
ATOM 1600 N N . LYS A 1 206 ? 22.456 0.499 -35.056 1.00 95.81 206 LYS A N 1
ATOM 1601 C CA . LYS A 1 206 ? 21.230 0.265 -35.839 1.00 95.81 206 LYS A CA 1
ATOM 1602 C C . LYS A 1 206 ? 20.065 -0.109 -34.922 1.00 95.81 206 LYS A C 1
ATOM 1604 O O . LYS A 1 206 ? 18.989 0.458 -35.074 1.00 95.81 206 LYS A O 1
ATOM 1609 N N . TYR A 1 207 ? 20.308 -0.992 -33.956 1.00 95.19 207 TYR A N 1
ATOM 1610 C CA . TYR A 1 207 ? 19.349 -1.353 -32.917 1.00 95.19 207 TYR A CA 1
ATOM 1611 C C . TYR A 1 207 ? 18.894 -0.122 -32.121 1.00 95.19 207 TYR A C 1
ATOM 1613 O O . TYR A 1 207 ? 17.698 0.120 -32.035 1.00 95.19 207 TYR A O 1
ATOM 1621 N N . ALA A 1 208 ? 19.820 0.718 -31.642 1.00 92.69 208 ALA A N 1
ATOM 1622 C CA . ALA A 1 208 ? 19.474 1.916 -30.871 1.00 92.69 208 ALA A CA 1
ATOM 1623 C C . ALA A 1 208 ? 18.541 2.871 -31.641 1.00 92.69 208 ALA A C 1
ATOM 1625 O O . ALA A 1 208 ? 17.566 3.371 -31.085 1.00 92.69 208 ALA A O 1
ATOM 1626 N N . ARG A 1 209 ? 18.791 3.079 -32.944 1.00 93.88 209 ARG A N 1
ATOM 1627 C CA . ARG A 1 209 ? 17.892 3.868 -33.806 1.00 93.88 209 ARG A CA 1
ATOM 1628 C C . ARG A 1 209 ? 16.525 3.211 -33.987 1.00 93.88 209 ARG A C 1
ATOM 1630 O O . ARG A 1 209 ? 15.517 3.907 -33.961 1.00 93.88 209 ARG A O 1
ATOM 1637 N N . ALA A 1 210 ? 16.490 1.891 -34.172 1.00 94.75 210 ALA A N 1
ATOM 1638 C CA . ALA A 1 210 ? 15.241 1.151 -34.322 1.00 94.75 210 ALA A CA 1
ATOM 1639 C C . ALA A 1 210 ? 14.390 1.209 -33.043 1.00 94.75 210 ALA A C 1
ATOM 1641 O O . ALA A 1 210 ? 13.192 1.454 -33.131 1.00 94.75 210 ALA A O 1
ATOM 1642 N N . VAL A 1 211 ? 15.013 1.065 -31.867 1.00 93.56 211 VAL A N 1
ATOM 1643 C CA . VAL A 1 211 ? 14.347 1.219 -30.565 1.00 93.56 211 VAL A CA 1
ATOM 1644 C C . VAL A 1 211 ? 13.788 2.628 -30.406 1.00 93.56 211 VAL A C 1
ATOM 1646 O O . VAL A 1 211 ? 12.620 2.765 -30.068 1.00 93.56 211 VAL A O 1
ATOM 1649 N N . GLY A 1 212 ? 14.571 3.669 -30.711 1.00 90.56 212 GLY A N 1
ATOM 1650 C CA . GLY A 1 212 ? 14.084 5.050 -30.647 1.00 90.56 212 GLY A CA 1
ATOM 1651 C C . GLY A 1 212 ? 12.853 5.284 -31.530 1.00 90.56 212 GLY A C 1
ATOM 1652 O O . GLY A 1 212 ? 11.866 5.852 -31.073 1.00 90.56 212 GLY A O 1
ATOM 1653 N N . GLY A 1 213 ? 12.873 4.779 -32.768 1.00 91.81 213 GLY A N 1
ATOM 1654 C CA . GLY A 1 213 ? 11.721 4.863 -33.671 1.00 91.81 213 GLY A CA 1
ATOM 1655 C C . GLY A 1 213 ? 10.503 4.070 -33.187 1.00 91.81 213 GLY A C 1
ATOM 1656 O O . GLY A 1 213 ? 9.378 4.547 -33.303 1.00 91.81 213 GLY A O 1
ATOM 1657 N N . PHE A 1 214 ? 10.718 2.882 -32.618 1.00 91.31 214 PHE A N 1
ATOM 1658 C CA . PHE A 1 214 ? 9.652 2.051 -32.057 1.00 91.31 214 PHE A CA 1
ATOM 1659 C C . PHE A 1 214 ? 9.007 2.681 -30.817 1.00 91.31 214 PHE A C 1
ATOM 1661 O O . PHE A 1 214 ? 7.789 2.684 -30.695 1.00 91.31 214 PHE A O 1
ATOM 1668 N N . LEU A 1 215 ? 9.800 3.236 -29.897 1.00 89.50 215 LEU A N 1
ATOM 1669 C CA . LEU A 1 215 ? 9.259 3.879 -28.700 1.00 89.50 215 LEU A CA 1
ATOM 1670 C C . LEU A 1 215 ? 8.449 5.126 -29.066 1.00 89.50 215 LEU A C 1
ATOM 1672 O O . LEU A 1 215 ? 7.330 5.273 -28.588 1.00 89.50 215 LEU A O 1
ATOM 1676 N N . ALA A 1 216 ? 8.937 5.946 -30.001 1.00 86.69 216 ALA A N 1
ATOM 1677 C CA . ALA A 1 216 ? 8.185 7.097 -30.503 1.00 86.69 216 ALA A CA 1
ATOM 1678 C C . ALA A 1 216 ? 6.853 6.695 -31.171 1.00 86.69 216 ALA A C 1
ATOM 1680 O O . ALA A 1 216 ? 5.839 7.384 -31.028 1.00 86.69 216 ALA A O 1
ATOM 1681 N N . SER A 1 217 ? 6.817 5.564 -31.889 1.00 88.62 217 SER A N 1
ATOM 1682 C CA . SER A 1 217 ? 5.567 5.068 -32.478 1.00 88.62 217 SER A CA 1
ATOM 1683 C C . SER A 1 217 ? 4.608 4.483 -31.437 1.00 88.62 217 SER A C 1
ATOM 1685 O O . SER A 1 217 ? 3.396 4.602 -31.599 1.00 88.62 217 SER A O 1
ATOM 1687 N N . ARG A 1 218 ? 5.120 3.892 -30.351 1.00 86.94 218 ARG A N 1
ATOM 1688 C CA . ARG A 1 218 ? 4.301 3.404 -29.230 1.00 86.94 218 ARG A CA 1
ATOM 1689 C C . ARG A 1 218 ? 3.762 4.533 -28.359 1.00 86.94 218 ARG A C 1
ATOM 1691 O O . ARG A 1 218 ? 2.617 4.473 -27.947 1.00 86.94 218 ARG A O 1
ATOM 1698 N N . GLU A 1 219 ? 4.535 5.581 -28.101 1.00 80.06 219 GLU A N 1
ATOM 1699 C CA . GLU A 1 219 ? 4.043 6.736 -27.333 1.00 80.06 219 GLU A CA 1
ATOM 1700 C C . GLU A 1 219 ? 2.938 7.502 -28.074 1.00 80.06 219 GLU A C 1
ATOM 1702 O O . GLU A 1 219 ? 2.092 8.145 -27.459 1.00 80.06 219 GLU A O 1
ATOM 1707 N N . SER A 1 220 ? 2.901 7.395 -29.404 1.00 80.31 220 SER A N 1
ATOM 1708 C CA . SER A 1 220 ? 1.859 7.995 -30.238 1.00 80.31 220 SER A CA 1
ATOM 1709 C C . SER A 1 220 ? 0.662 7.078 -30.517 1.00 80.31 220 SER A C 1
ATOM 1711 O O . SER A 1 220 ? -0.264 7.514 -31.212 1.00 80.31 220 SER A O 1
ATOM 1713 N N . SER A 1 221 ? 0.628 5.851 -29.981 1.00 80.75 221 SER A N 1
ATOM 1714 C CA . SER A 1 221 ? -0.475 4.916 -30.206 1.00 80.75 221 SER A CA 1
ATOM 1715 C C . SER A 1 221 ? -1.653 5.139 -29.248 1.00 80.75 221 SER A C 1
ATOM 1717 O O . SER A 1 221 ? -1.496 5.562 -28.103 1.00 80.75 221 SER A O 1
ATOM 1719 N N . GLU A 1 222 ? -2.866 4.888 -29.743 1.00 68.56 222 GLU A N 1
ATOM 1720 C CA . GLU A 1 222 ? -4.121 5.199 -29.038 1.00 68.56 222 GLU A CA 1
ATOM 1721 C C . GLU A 1 222 ? -4.283 4.423 -27.721 1.00 68.56 222 GLU A C 1
ATOM 1723 O O . GLU A 1 222 ? -4.827 4.961 -26.761 1.00 68.56 222 GLU A O 1
ATOM 1728 N N . ASP A 1 223 ? -3.742 3.204 -27.638 1.00 71.75 223 ASP A N 1
ATOM 1729 C CA . ASP A 1 223 ? -3.743 2.373 -26.427 1.00 71.75 223 ASP A CA 1
ATOM 1730 C C . ASP A 1 223 ? -2.928 2.975 -25.270 1.00 71.75 223 ASP A C 1
ATOM 1732 O O . ASP A 1 223 ? -3.237 2.706 -24.112 1.00 71.75 223 ASP A O 1
ATOM 1736 N N . LEU A 1 224 ? -1.917 3.806 -25.560 1.00 68.00 224 LEU A N 1
ATOM 1737 C CA . LEU A 1 224 ? -1.161 4.542 -24.538 1.00 68.00 224 LEU A CA 1
ATOM 1738 C C . LEU A 1 224 ? -1.763 5.923 -24.238 1.00 68.00 224 LEU A C 1
ATOM 1740 O O . LEU A 1 224 ? -1.699 6.379 -23.095 1.00 68.00 224 LEU A O 1
ATOM 1744 N N . LYS A 1 225 ? -2.379 6.578 -25.233 1.00 62.19 225 LYS A N 1
ATOM 1745 C CA . LYS A 1 225 ? -3.051 7.881 -25.058 1.00 62.19 225 LYS A CA 1
ATOM 1746 C C . LYS A 1 225 ? -4.327 7.798 -24.222 1.00 62.19 225 LYS A C 1
ATOM 1748 O O . LYS A 1 225 ? -4.690 8.778 -23.581 1.00 62.19 225 LYS A O 1
ATOM 1753 N N . SER A 1 226 ? -5.011 6.651 -24.221 1.00 50.38 226 SER A N 1
ATOM 1754 C CA . SER A 1 226 ? -6.287 6.470 -23.512 1.00 50.38 226 SER A CA 1
ATOM 1755 C C . SER A 1 226 ? -6.177 6.408 -21.984 1.00 50.38 226 SER A C 1
ATOM 1757 O O . SER A 1 226 ? -7.194 6.319 -21.300 1.00 50.38 226 SER A O 1
ATOM 1759 N N . THR A 1 227 ? -4.968 6.456 -21.429 1.00 52.50 227 THR A N 1
ATOM 1760 C CA . THR A 1 227 ? -4.746 6.500 -19.982 1.00 52.50 227 THR A CA 1
ATOM 1761 C C . THR A 1 227 ? -4.481 7.943 -19.560 1.00 52.50 227 THR A C 1
ATOM 1763 O O . THR A 1 227 ? -3.407 8.455 -19.872 1.00 52.50 227 THR A O 1
ATOM 1766 N N . PRO A 1 228 ? -5.427 8.629 -18.886 1.00 49.22 228 PRO A N 1
ATOM 1767 C CA . PRO A 1 228 ? -5.203 9.998 -18.443 1.00 49.22 228 PRO A CA 1
ATOM 1768 C C . PRO A 1 228 ? -4.044 9.990 -17.444 1.00 49.22 228 PRO A C 1
ATOM 1770 O O . PRO A 1 228 ? -4.159 9.465 -16.338 1.00 49.22 228 PRO A O 1
ATOM 1773 N N . ALA A 1 229 ? -2.897 10.506 -17.882 1.00 50.25 229 ALA A N 1
ATOM 1774 C CA . ALA A 1 229 ? -1.657 10.498 -17.116 1.00 50.25 229 ALA A CA 1
ATOM 1775 C C . ALA A 1 229 ? -1.591 11.635 -16.084 1.00 50.25 229 ALA A C 1
ATOM 1777 O O . ALA A 1 229 ? -0.714 11.624 -15.229 1.00 50.25 229 ALA A O 1
ATOM 1778 N N . SER A 1 230 ? -2.509 12.602 -16.130 1.00 44.44 230 SER A N 1
ATOM 1779 C CA . SER A 1 230 ? -2.508 13.729 -15.203 1.00 44.44 230 SER A CA 1
ATOM 1780 C C . SER A 1 230 ? -3.910 14.329 -15.058 1.00 44.44 230 SER A C 1
ATOM 1782 O O . SER A 1 230 ? -4.643 14.385 -16.049 1.00 44.44 230 SER A O 1
ATOM 1784 N N . PRO A 1 231 ? -4.298 14.791 -13.855 1.00 47.59 231 PRO A N 1
ATOM 1785 C CA . PRO A 1 231 ? -5.489 15.617 -13.662 1.00 47.59 231 PRO A CA 1
ATOM 1786 C C . PRO A 1 231 ? -5.373 17.001 -14.323 1.00 47.59 231 PRO A C 1
ATOM 1788 O O . PRO A 1 231 ? -6.387 17.679 -14.464 1.00 47.59 231 PRO A O 1
ATOM 1791 N N . ASP A 1 232 ? -4.175 17.417 -14.755 1.00 45.59 232 ASP A N 1
ATOM 1792 C CA . ASP A 1 232 ? -3.965 18.686 -15.453 1.00 45.59 232 ASP A CA 1
ATOM 1793 C C . ASP A 1 232 ? -3.682 18.470 -16.958 1.00 45.59 232 ASP A C 1
ATOM 1795 O O . ASP A 1 232 ? -2.582 18.053 -17.338 1.00 45.59 232 ASP A O 1
ATOM 1799 N N . PRO A 1 233 ? -4.652 18.748 -17.851 1.00 48.47 233 PRO A N 1
ATOM 1800 C CA . PRO A 1 233 ? -4.470 18.632 -19.297 1.00 48.47 233 PRO A CA 1
ATOM 1801 C C . PRO A 1 233 ? -3.545 19.712 -19.888 1.00 48.47 233 PRO A C 1
ATOM 1803 O O . PRO A 1 233 ? -3.240 19.651 -21.080 1.00 48.47 233 PRO A O 1
ATOM 1806 N N . ALA A 1 234 ? -3.103 20.703 -19.102 1.00 50.34 234 ALA A N 1
ATOM 1807 C CA . ALA A 1 234 ? -2.303 21.823 -19.594 1.00 50.34 234 ALA A CA 1
ATOM 1808 C C . ALA A 1 234 ? -0.793 21.530 -19.713 1.00 50.34 234 ALA A C 1
ATOM 1810 O O . ALA A 1 234 ? -0.085 22.300 -20.365 1.00 50.34 234 ALA A O 1
ATOM 1811 N N . SER A 1 235 ? -0.282 20.437 -19.130 1.00 48.56 235 SER A N 1
ATOM 1812 C CA . SER A 1 235 ? 1.143 20.076 -19.208 1.00 48.56 235 SER A CA 1
ATOM 1813 C C . SER A 1 235 ? 1.365 18.573 -18.974 1.00 48.56 235 SER A C 1
ATOM 1815 O O . SER A 1 235 ? 1.473 18.159 -17.821 1.00 48.56 235 SER A O 1
ATOM 1817 N N . PRO A 1 236 ? 1.459 17.731 -20.022 1.00 60.66 236 PRO A N 1
ATOM 1818 C CA . PRO A 1 236 ? 1.851 16.336 -19.840 1.00 60.66 236 PRO A CA 1
ATOM 1819 C C . PRO A 1 236 ? 3.283 16.259 -19.296 1.00 60.66 236 PRO A C 1
ATOM 1821 O O . PRO A 1 236 ? 4.174 16.954 -19.790 1.00 60.66 236 PRO A O 1
ATOM 1824 N N . ASP A 1 237 ? 3.507 15.409 -18.292 1.00 62.47 237 ASP A N 1
ATOM 1825 C CA . ASP A 1 237 ? 4.848 15.182 -17.755 1.00 62.47 237 ASP A CA 1
ATOM 1826 C C . ASP A 1 237 ? 5.789 14.668 -18.861 1.00 62.47 237 ASP A C 1
ATOM 1828 O O . ASP A 1 237 ? 5.408 13.793 -19.649 1.00 62.47 237 ASP A O 1
ATOM 1832 N N . PRO A 1 238 ? 7.025 15.188 -18.954 1.00 72.38 238 PRO A N 1
ATOM 1833 C CA . PRO A 1 238 ? 7.967 14.748 -19.971 1.00 72.38 238 PRO A CA 1
ATOM 1834 C C . PRO A 1 238 ? 8.397 13.296 -19.730 1.00 72.38 238 PRO A C 1
ATOM 1836 O O . PRO A 1 238 ? 8.601 12.863 -18.594 1.00 72.38 238 PRO A O 1
ATOM 1839 N N . ALA A 1 239 ? 8.619 12.550 -20.817 1.00 77.38 239 ALA A N 1
ATOM 1840 C CA . ALA A 1 239 ? 9.205 11.218 -20.738 1.00 77.38 239 ALA A CA 1
ATOM 1841 C C . ALA A 1 239 ? 10.585 11.272 -20.054 1.00 77.38 239 ALA A C 1
ATOM 1843 O O . ALA A 1 239 ? 11.460 12.056 -20.433 1.00 77.38 239 ALA A O 1
ATOM 1844 N N . MET A 1 240 ? 10.793 10.412 -19.055 1.00 83.31 240 MET A N 1
ATOM 1845 C CA . MET A 1 240 ? 12.058 10.308 -18.329 1.00 83.31 240 MET A CA 1
ATOM 1846 C C . MET A 1 240 ? 12.880 9.128 -18.850 1.00 83.31 240 MET A C 1
ATOM 1848 O O . MET A 1 240 ? 12.420 7.987 -18.852 1.00 83.31 240 MET A O 1
ATOM 1852 N N . ILE A 1 241 ? 14.129 9.394 -19.240 1.00 85.94 241 ILE A N 1
ATOM 1853 C CA . ILE A 1 241 ? 15.083 8.367 -19.670 1.00 85.94 241 ILE A CA 1
ATOM 1854 C C . ILE A 1 241 ? 16.156 8.207 -18.596 1.00 85.94 241 ILE A C 1
ATOM 1856 O O . ILE A 1 241 ? 16.888 9.149 -18.293 1.00 85.94 241 ILE A O 1
ATOM 1860 N N . LEU A 1 242 ? 16.275 6.997 -18.047 1.00 87.75 242 LEU A N 1
ATOM 1861 C CA . LEU A 1 242 ? 17.336 6.636 -17.111 1.00 87.75 242 LEU A CA 1
ATOM 1862 C C . LEU A 1 242 ? 18.427 5.849 -17.841 1.00 87.75 242 LEU A C 1
ATOM 1864 O O . LEU A 1 242 ? 18.198 4.736 -18.316 1.00 87.75 242 LEU A O 1
ATOM 1868 N N . CYS A 1 243 ? 19.625 6.427 -17.890 1.00 86.19 243 CYS A N 1
ATOM 1869 C CA . CYS A 1 243 ? 20.824 5.802 -18.436 1.00 86.19 243 CYS A CA 1
ATOM 1870 C C . CYS A 1 243 ? 21.890 5.669 -17.336 1.00 86.19 243 CYS A C 1
ATOM 1872 O O . CYS A 1 243 ? 22.063 6.556 -16.503 1.00 86.19 243 CYS A O 1
ATOM 1874 N N . GLY A 1 244 ? 22.628 4.563 -17.342 1.00 82.50 244 GLY A N 1
ATOM 1875 C CA . GLY A 1 244 ? 23.895 4.437 -16.636 1.00 82.50 244 GLY A CA 1
ATOM 1876 C C . GLY A 1 244 ? 25.001 5.285 -17.275 1.00 82.50 244 GLY A C 1
ATOM 1877 O O . GLY A 1 244 ? 24.843 5.891 -18.330 1.00 82.50 244 GLY A O 1
ATOM 1878 N N . THR A 1 245 ? 26.168 5.298 -16.639 1.00 82.50 245 THR A N 1
ATOM 1879 C CA . THR A 1 245 ? 27.289 6.188 -16.992 1.00 82.50 245 THR A CA 1
ATOM 1880 C C . THR A 1 245 ? 28.240 5.629 -18.058 1.00 82.50 245 THR A C 1
ATOM 1882 O O . THR A 1 245 ? 29.259 6.244 -18.365 1.00 82.50 245 THR A O 1
ATOM 1885 N N . LEU A 1 246 ? 27.942 4.455 -18.620 1.00 84.69 246 LEU A N 1
ATOM 1886 C CA . LEU A 1 246 ? 28.836 3.731 -19.527 1.00 84.69 246 LEU A CA 1
ATOM 1887 C C . LEU A 1 246 ? 28.561 4.104 -20.990 1.00 84.69 246 LEU A C 1
ATOM 1889 O O . LEU A 1 246 ? 27.412 4.154 -21.425 1.00 84.69 246 LEU A O 1
ATOM 1893 N N . ARG A 1 247 ? 29.625 4.273 -21.784 1.00 76.56 247 ARG A N 1
ATOM 1894 C CA . ARG A 1 247 ? 29.616 4.749 -23.184 1.00 76.56 247 ARG A CA 1
ATOM 1895 C C . ARG A 1 247 ? 28.820 3.880 -24.154 1.00 76.56 247 ARG A C 1
ATOM 1897 O O . ARG A 1 247 ? 28.560 4.294 -25.282 1.00 76.56 247 ARG A O 1
ATOM 1904 N N . ARG A 1 248 ? 28.463 2.662 -23.748 1.00 71.88 248 ARG A N 1
ATOM 1905 C CA . ARG A 1 248 ? 27.607 1.767 -24.535 1.00 71.88 248 ARG A CA 1
ATOM 1906 C C . ARG A 1 248 ? 26.151 2.215 -24.582 1.00 71.88 248 ARG A C 1
ATOM 1908 O O . ARG A 1 248 ? 25.423 1.741 -25.444 1.00 71.88 248 ARG A O 1
ATOM 1915 N N . GLN A 1 249 ? 25.717 3.119 -23.709 1.00 62.50 249 GLN A N 1
ATOM 1916 C CA . GLN A 1 249 ? 24.381 3.694 -23.803 1.00 62.50 249 GLN A CA 1
ATOM 1917 C C . GLN A 1 249 ? 24.399 4.949 -24.683 1.00 62.50 249 GLN A C 1
ATOM 1919 O O . GLN A 1 249 ? 25.364 5.716 -24.633 1.00 62.50 249 GLN A O 1
ATOM 1924 N N . PRO A 1 250 ? 23.382 5.152 -25.539 1.00 53.53 250 PRO A N 1
ATOM 1925 C CA . PRO A 1 250 ? 23.309 6.359 -26.346 1.00 53.53 250 PRO A CA 1
ATOM 1926 C C . PRO A 1 250 ? 23.264 7.588 -25.421 1.00 53.53 250 PRO A C 1
ATOM 1928 O O . PRO A 1 250 ? 22.600 7.532 -24.383 1.00 53.53 250 PRO A O 1
ATOM 1931 N N . PRO A 1 251 ? 23.959 8.689 -25.763 1.00 51.41 251 PRO A N 1
ATOM 1932 C CA . PRO A 1 251 ? 23.816 9.928 -25.009 1.00 51.41 251 PRO A CA 1
ATOM 1933 C C . PRO A 1 251 ? 22.337 10.349 -25.014 1.00 51.41 251 PRO A C 1
ATOM 1935 O O . PRO A 1 251 ? 21.657 10.112 -26.020 1.00 51.41 251 PRO A O 1
ATOM 1938 N N . PRO A 1 252 ? 21.821 10.950 -23.925 1.00 48.19 252 PRO A N 1
ATOM 1939 C CA . PRO A 1 252 ? 20.455 11.455 -23.909 1.00 48.19 252 PRO A CA 1
ATOM 1940 C C . PRO A 1 252 ? 20.259 12.393 -25.104 1.00 48.19 252 PRO A C 1
ATOM 1942 O O . PRO A 1 252 ? 21.082 13.275 -25.360 1.00 48.19 252 PRO A O 1
ATOM 1945 N N . HIS A 1 253 ? 19.198 12.163 -25.878 1.00 47.09 253 HIS A N 1
ATOM 1946 C CA . HIS A 1 253 ? 18.851 13.036 -26.993 1.00 47.09 253 HIS A CA 1
ATOM 1947 C C . HIS A 1 253 ? 18.567 14.439 -26.423 1.00 47.09 253 HIS A C 1
ATOM 1949 O O . HIS A 1 253 ? 17.851 14.534 -25.423 1.00 47.09 253 HIS A O 1
ATOM 1955 N N . PRO A 1 254 ? 19.095 15.533 -27.000 1.00 41.16 254 PRO A N 1
ATOM 1956 C CA . PRO A 1 254 ? 18.814 16.873 -26.502 1.00 41.16 254 PRO A CA 1
ATOM 1957 C C . PRO A 1 254 ? 17.378 17.249 -26.882 1.00 41.16 254 PRO A C 1
ATOM 1959 O O . PRO A 1 254 ? 17.141 17.824 -27.938 1.00 41.16 254 PRO A O 1
ATOM 1962 N N . LEU A 1 255 ? 16.406 16.886 -26.047 1.00 42.38 255 LEU A N 1
ATOM 1963 C CA . LEU A 1 255 ? 15.038 17.415 -26.122 1.00 42.38 255 LEU A CA 1
ATOM 1964 C C . LEU A 1 255 ? 14.828 18.626 -25.200 1.00 42.38 255 LEU A C 1
ATOM 1966 O O . LEU A 1 255 ? 13.733 19.167 -25.139 1.00 42.38 255 LEU A O 1
ATOM 1970 N N . HIS A 1 256 ? 15.888 19.125 -24.559 1.00 41.94 256 HIS A N 1
ATOM 1971 C CA . HIS A 1 256 ? 15.887 20.422 -23.891 1.00 41.94 256 HIS A CA 1
ATOM 1972 C C . HIS A 1 256 ? 17.146 21.206 -24.261 1.00 41.94 256 HIS A C 1
ATOM 1974 O O . HIS A 1 256 ? 18.261 20.852 -23.879 1.00 41.94 256 HIS A O 1
ATOM 1980 N N . THR A 1 257 ? 16.968 22.297 -25.003 1.00 35.22 257 THR A N 1
ATOM 1981 C CA . THR A 1 257 ? 17.963 23.370 -25.064 1.00 35.22 257 THR A CA 1
ATOM 1982 C C . THR A 1 257 ? 18.088 23.984 -23.665 1.00 35.22 257 THR A C 1
ATOM 1984 O O . THR A 1 257 ? 17.056 24.355 -23.097 1.00 35.22 257 THR A O 1
ATOM 1987 N N . PRO A 1 258 ? 19.293 24.120 -23.086 1.00 33.75 258 PRO A N 1
ATOM 1988 C CA . PRO A 1 258 ? 19.452 24.833 -21.826 1.00 33.75 258 PRO A CA 1
ATOM 1989 C C . PRO A 1 258 ? 19.050 26.296 -22.036 1.00 33.75 258 PRO A C 1
ATOM 1991 O O . PRO A 1 258 ? 19.557 26.952 -22.947 1.00 33.75 258 PRO A O 1
ATOM 1994 N N . SER A 1 259 ? 18.141 26.806 -21.205 1.00 39.69 259 SER A N 1
ATOM 1995 C CA . SER A 1 259 ? 17.844 28.239 -21.145 1.00 39.69 259 SER A CA 1
ATOM 1996 C C . SER A 1 259 ? 19.131 28.998 -20.817 1.00 39.69 259 SER A C 1
ATOM 1998 O O . SER A 1 259 ? 19.757 28.740 -19.792 1.00 39.69 259 SER A O 1
ATOM 2000 N N . THR A 1 260 ? 19.531 29.944 -21.666 1.00 35.50 260 THR A N 1
ATOM 2001 C CA . THR A 1 260 ? 20.743 30.773 -21.517 1.00 35.50 260 THR A CA 1
ATOM 2002 C C . THR A 1 260 ? 20.583 31.905 -20.494 1.00 35.50 260 THR A C 1
ATOM 2004 O O . THR A 1 260 ? 21.227 32.947 -20.604 1.00 35.50 260 THR A O 1
ATOM 2007 N N . SER A 1 261 ? 19.712 31.737 -19.503 1.00 41.44 261 SER A N 1
ATOM 2008 C CA . SER A 1 261 ? 19.493 32.740 -18.462 1.00 41.44 261 SER A CA 1
ATOM 2009 C C . SER A 1 261 ? 20.558 32.562 -17.376 1.00 41.44 261 SER A C 1
ATOM 2011 O O . SER A 1 261 ? 20.686 31.453 -16.851 1.00 41.44 261 SER A O 1
ATOM 2013 N N . PRO A 1 262 ? 21.332 33.601 -17.013 1.00 39.75 262 PRO A N 1
ATOM 2014 C CA . PRO A 1 262 ? 22.251 33.499 -15.888 1.00 39.75 262 PRO A CA 1
ATOM 2015 C C . PRO A 1 262 ? 21.459 33.207 -14.601 1.00 39.75 262 PRO A C 1
ATOM 2017 O O . PRO A 1 262 ? 20.332 33.692 -14.456 1.00 39.75 262 PRO A O 1
ATOM 2020 N N . PRO A 1 263 ? 22.012 32.420 -13.662 1.00 42.28 263 PRO A N 1
ATOM 2021 C CA . PRO A 1 263 ? 21.325 32.110 -12.419 1.00 42.28 263 PRO A CA 1
ATOM 2022 C C . PRO A 1 263 ? 21.093 33.401 -11.629 1.00 42.28 263 PRO A C 1
ATOM 2024 O O . PRO A 1 263 ? 22.035 34.135 -11.322 1.00 42.28 263 PRO A O 1
ATOM 2027 N N . HIS A 1 264 ? 19.832 33.680 -11.295 1.00 44.25 264 HIS A N 1
ATOM 2028 C CA . HIS A 1 264 ? 19.508 34.697 -10.301 1.00 44.25 264 HIS A CA 1
ATOM 2029 C C . HIS A 1 264 ? 20.160 34.307 -8.963 1.00 44.25 264 HIS A C 1
ATOM 2031 O O . HIS A 1 264 ? 20.072 33.140 -8.569 1.00 44.25 264 HIS A O 1
ATOM 2037 N N . PRO A 1 265 ? 20.816 35.240 -8.250 1.00 40.41 265 PRO A N 1
ATOM 2038 C CA . PRO A 1 265 ? 21.393 34.940 -6.949 1.00 40.41 265 PRO A CA 1
ATOM 2039 C C . PRO A 1 265 ? 20.285 34.516 -5.977 1.00 40.41 265 PRO A C 1
ATOM 2041 O O . PRO A 1 265 ? 19.303 35.233 -5.782 1.00 40.41 265 PRO A O 1
ATOM 2044 N N . LEU A 1 266 ? 20.456 33.336 -5.378 1.00 36.59 266 LEU A N 1
ATOM 2045 C CA . LEU A 1 266 ? 19.621 32.825 -4.293 1.00 36.59 266 LEU A CA 1
ATOM 2046 C C . LEU A 1 266 ? 19.709 33.787 -3.103 1.00 36.59 266 LEU A C 1
ATOM 2048 O O . LEU A 1 266 ? 20.683 33.780 -2.352 1.00 36.59 266 LEU A O 1
ATOM 2052 N N . HIS A 1 267 ? 18.685 34.616 -2.927 1.00 41.84 267 HIS A N 1
ATOM 2053 C CA . HIS A 1 267 ? 18.500 35.377 -1.702 1.00 41.84 267 HIS A CA 1
ATOM 2054 C C . HIS A 1 267 ? 17.926 34.420 -0.654 1.00 41.84 267 HIS A C 1
ATOM 2056 O O . HIS A 1 267 ? 16.740 34.109 -0.683 1.00 41.84 267 HIS A O 1
ATOM 2062 N N . ILE A 1 268 ? 18.770 33.915 0.245 1.00 41.44 268 ILE A N 1
ATOM 2063 C CA . ILE A 1 268 ? 18.337 33.125 1.404 1.00 41.44 268 ILE A CA 1
ATOM 2064 C C . ILE A 1 268 ? 17.843 34.122 2.465 1.00 41.44 268 ILE A C 1
ATOM 2066 O O . ILE A 1 268 ? 18.655 34.905 2.963 1.00 41.44 268 ILE A O 1
ATOM 2070 N N . PRO A 1 269 ? 16.547 34.160 2.822 1.00 38.38 269 PRO A N 1
ATOM 2071 C CA . PRO A 1 269 ? 16.091 34.939 3.961 1.00 38.38 269 PRO A CA 1
ATOM 2072 C C . PRO A 1 269 ? 16.501 34.194 5.233 1.00 38.38 269 PRO A C 1
ATOM 2074 O O . PRO A 1 269 ? 16.093 33.058 5.461 1.00 38.38 269 PRO A O 1
ATOM 2077 N N . THR A 1 270 ? 17.322 34.819 6.071 1.00 42.19 270 THR A N 1
ATOM 2078 C CA . THR A 1 270 ? 17.635 34.310 7.408 1.00 42.19 270 THR A CA 1
ATOM 2079 C C . THR A 1 270 ? 16.406 34.463 8.303 1.00 42.19 270 THR A C 1
ATOM 2081 O O . THR A 1 270 ? 16.163 35.539 8.847 1.00 42.19 270 THR A O 1
ATOM 2084 N N . THR A 1 271 ? 15.614 33.405 8.461 1.00 53.38 271 THR A N 1
ATOM 2085 C CA . THR A 1 271 ? 14.626 33.311 9.544 1.00 53.38 271 THR A CA 1
ATOM 2086 C C . THR A 1 271 ? 15.319 32.843 10.829 1.00 53.38 271 THR A C 1
ATOM 2088 O O . THR A 1 271 ? 16.048 31.848 10.779 1.00 53.38 271 THR A O 1
ATOM 2091 N N . PRO A 1 272 ? 15.128 33.521 11.977 1.00 50.72 272 PRO A N 1
ATOM 2092 C CA . PRO A 1 272 ? 15.683 33.073 13.252 1.00 50.72 272 PRO A CA 1
ATOM 2093 C C . PRO A 1 272 ? 14.977 31.793 13.744 1.00 50.72 272 PRO A C 1
ATOM 2095 O O . PRO A 1 272 ? 13.822 31.555 13.381 1.00 50.72 272 PRO A O 1
ATOM 2098 N N . PRO A 1 273 ? 15.654 30.955 14.552 1.00 49.34 273 PRO A N 1
ATOM 2099 C CA . PRO A 1 273 ? 15.103 29.682 15.009 1.00 49.34 273 PRO A CA 1
ATOM 2100 C C . PRO A 1 273 ? 13.933 29.892 15.989 1.00 49.34 273 PRO A C 1
ATOM 2102 O O . PRO A 1 273 ? 13.974 30.831 16.788 1.00 49.34 273 PRO A O 1
ATOM 2105 N N . PRO A 1 274 ? 12.905 29.022 15.980 1.00 51.56 274 PRO A N 1
ATOM 2106 C CA . PRO A 1 274 ? 11.858 29.056 16.993 1.00 51.56 274 PRO A CA 1
ATOM 2107 C C . PRO A 1 274 ? 12.402 28.579 18.350 1.00 51.56 274 PRO A C 1
ATOM 2109 O O . PRO A 1 274 ? 13.139 27.595 18.435 1.00 51.56 274 PRO A O 1
ATOM 2112 N N . HIS A 1 275 ? 12.034 29.293 19.414 1.00 46.88 275 HIS A N 1
ATOM 2113 C CA . HIS A 1 275 ? 12.323 28.916 20.798 1.00 46.88 275 HIS A CA 1
ATOM 2114 C C . HIS A 1 275 ? 11.394 27.782 21.268 1.00 46.88 275 HIS A C 1
ATOM 2116 O O . HIS A 1 275 ? 10.224 27.773 20.881 1.00 46.88 275 HIS A O 1
ATOM 2122 N N . PRO A 1 276 ? 11.870 26.857 22.120 1.00 49.06 276 PRO A N 1
ATOM 2123 C CA . PRO A 1 276 ? 11.032 25.808 22.688 1.00 49.06 276 PRO A CA 1
ATOM 2124 C C . PRO A 1 276 ? 10.181 26.333 23.858 1.00 49.06 276 PRO A C 1
ATOM 2126 O O . PRO A 1 276 ? 10.699 27.013 24.748 1.00 49.06 276 PRO A O 1
ATOM 2129 N N . LEU A 1 277 ? 8.894 25.971 23.853 1.00 41.38 277 LEU A N 1
ATOM 2130 C CA . LEU A 1 277 ? 8.076 25.740 25.048 1.00 41.38 277 LEU A CA 1
ATOM 2131 C C . LEU A 1 277 ? 7.851 24.233 25.168 1.00 41.38 277 LEU A C 1
ATOM 2133 O O . LEU A 1 277 ? 7.606 23.612 24.108 1.00 41.38 277 LEU A O 1
#

Nearest PDB structures (foldseek):
  4ma4-assembly1_A-2  TM=8.596E-01  e=9.303E-13  Homo sapiens
  6iby-assembly1_A  TM=8.521E-01  e=1.352E-12  Homo sapiens
  5ajy-assembly1_A  TM=8.630E-01  e=2.522E-12  Homo sapiens
  5ajv-assembly1_B  TM=8.597E-01  e=6.426E-12  Homo sapiens
  1bif-assembly1_A  TM=8.677E-01  e=2.101E-11  Rattus norvegicus

Foldseek 3Di:
DAQDALVLLAPVPVVSVVVVLVVLVVVLVVQLVCQVVVDDVVDDDDGDSDDPCQALVSVLVSLVVQCVDVVRDQAEAEAEAEDDPVLVVVVLQVVCPDPSNPPHDSVVSSVRVVVSVVSSVVRGDDDDPVSCPPPLSYWYWYQYNQQPDIDTGNQPPDPVSVVVNVVSNPDGPADDDDDDDDQFAFPCVVVVHPDDFGAHDPRRVVVVVVVVVVVVVVCPDPVNVPGPRDPDPPDDDDDDDDDDPGNSDDDPDCPDDPDPDDDDDDPDDDDDDDDDD

Mean predicted aligned error: 11.84 Å

Solvent-accessible surface area (backbone atoms only — not comparable to full-atom values): 17581 Å² total; per-residue (Å²): 131,81,74,72,61,62,73,60,71,32,84,86,34,59,70,47,49,53,50,56,47,52,55,50,53,51,54,49,50,52,48,51,53,48,44,65,77,63,45,48,92,96,57,84,67,85,80,85,84,89,66,83,69,40,34,63,69,56,45,50,53,52,51,61,56,45,70,68,42,84,75,78,59,78,46,71,47,77,44,81,43,74,85,51,64,71,60,51,52,52,52,48,56,57,55,52,74,32,81,71,35,63,93,53,59,68,68,62,48,50,53,51,51,51,53,43,48,53,54,49,60,78,60,52,44,81,90,56,74,76,79,38,65,97,37,93,51,41,25,37,37,36,33,32,56,75,32,80,40,77,51,76,39,79,51,86,90,42,72,69,46,49,52,48,54,54,48,55,58,69,49,70,88,68,70,78,88,84,86,88,75,78,74,41,50,27,58,32,58,81,67,74,45,85,77,87,74,45,48,48,30,77,65,12,52,51,46,50,52,51,50,53,55,50,51,57,54,50,69,69,30,67,88,57,62,74,50,76,74,56,98,53,89,89,62,80,82,76,90,84,84,91,75,78,95,48,63,40,49,79,76,83,77,84,85,64,82,79,77,90,66,78,81,75,82,85,80,78,79,86,74,80,82,84,81,89,131

Sequence (277 aa):
MAGTDASFFSAKNESAKAMREAIAMECLDELLGWLQLTTVDGGCACGIFDATNTTKERRRRVIERAAREQPPVRLLFLESMADQEELLEHNYRMKLANEDYKGRDAEAALADFRERVRQYEAVYEPLIDGECDGHPNVGYLKIINAGQKLVAFNCTSSYVLNQLLTLLHSIHLGPRTLWFVLVGETANDLRGVLGGDTQLSAAGRKYARAVGGFLASRESSEDLKSTPASPDPASPDPAMILCGTLRRQPPPHPLHTPSTSPPHPLHIPTTPPPHPL

Secondary structure (DSSP, 8-state):
-TT--HHHH-TT-HHHHHHHHHHHHHHHHHHHHHHHHH--TT--------S---SHHHHHHHHHHHTT-SSPPPEEEEEEE---HHHHHHHHHHHHTSGGGTTS-HHHHHHHHHHHHHHHHTT-----GGGGTT-TTEEEEEEEGGGTEEEEES-SS-HHHHHHHHHHHH---S-------PPPPBTTGGGT--SS-PPB-HHHHHHHHHHHHHHHHHHTSHHHHTS---S-TT-PPPPP----SSTTSPPPP--SPPP-PPPPP-----PPPPPP-

Organism: NCBI:txid156174